Protein AF-M5GBD2-F1 (afdb_monomer_lite)

InterPro domains:
  IPR042448 E3 ubiquitin-protein ligase CCNB1IP1 [PTHR14305] (1-187)

Organism: Dacryopinax primogenitus (strain DJM 731) (NCBI:txid1858805)

Secondary structure (DSSP, 8-state):
-----B-SSTTT-PBPP-STT--EEEETTS-EEEHHHHHHHHHH-SB-TTT--B--PPP--TT--SSS-TTEEEE-SS--THHHHHHHSS-S--HHHHHHHHHHHHHHHHHHHHHHHHHHHHHHHHHHHHHHHHHHHHHHHHHHHHHHHHHHHHHHHHHHHHHHHHHHHHHHHHHHHHHHHHHHHT-

Structure (mmCIF, N/CA/C/O backbone):
data_AF-M5GBD2-F1
#
_entry.id   AF-M5GBD2-F1
#
loop_
_atom_site.group_PDB
_atom_site.id
_atom_site.type_symbol
_atom_site.label_atom_id
_atom_site.label_alt_id
_atom_site.label_comp_id
_atom_site.label_asym_id
_atom_site.label_entity_id
_atom_site.label_seq_id
_atom_site.pdbx_PDB_ins_code
_atom_site.Cartn_x
_atom_site.Cartn_y
_atom_site.Cartn_z
_atom_site.occupancy
_atom_site.B_iso_or_equiv
_atom_site.auth_seq_id
_atom_site.auth_comp_id
_atom_site.auth_asym_id
_atom_site.auth_atom_id
_atom_site.pdbx_PDB_model_num
ATOM 1 N N . MET A 1 1 ? 27.919 -10.530 -8.930 1.00 36.56 1 MET A N 1
ATOM 2 C CA . MET A 1 1 ? 26.733 -9.654 -8.985 1.00 36.56 1 MET A CA 1
ATOM 3 C C . MET A 1 1 ? 25.722 -10.380 -9.846 1.00 36.56 1 MET A C 1
ATOM 5 O O . MET A 1 1 ? 25.787 -10.261 -11.062 1.00 36.56 1 MET A O 1
ATOM 9 N N . ASP A 1 2 ? 24.879 -11.203 -9.228 1.00 42.03 2 ASP A N 1
ATOM 10 C CA . ASP A 1 2 ? 23.792 -11.903 -9.918 1.00 42.03 2 ASP A CA 1
ATOM 11 C C . ASP A 1 2 ? 22.587 -10.969 -9.978 1.00 42.03 2 ASP A C 1
ATOM 13 O O . ASP A 1 2 ? 21.653 -11.057 -9.183 1.00 42.03 2 ASP A O 1
ATOM 17 N N . THR A 1 3 ? 22.667 -9.973 -10.856 1.00 54.19 3 THR A N 1
ATOM 18 C CA . THR A 1 3 ? 21.536 -9.085 -11.114 1.00 54.19 3 THR A CA 1
ATOM 19 C C . THR A 1 3 ? 20.813 -9.615 -12.339 1.00 54.19 3 THR A C 1
ATOM 21 O O . THR A 1 3 ? 21.112 -9.221 -13.465 1.00 54.19 3 THR A O 1
ATOM 24 N N . ASP A 1 4 ? 19.877 -10.535 -12.122 1.00 69.31 4 ASP A N 1
ATOM 25 C CA . ASP A 1 4 ? 18.976 -10.968 -13.184 1.00 69.31 4 ASP A CA 1
ATOM 26 C C . ASP A 1 4 ? 18.120 -9.773 -13.615 1.00 69.31 4 ASP A C 1
ATOM 28 O O . ASP A 1 4 ? 17.393 -9.174 -12.812 1.00 69.31 4 ASP A O 1
ATOM 32 N N . PHE A 1 5 ? 18.220 -9.393 -14.889 1.00 78.19 5 PHE A N 1
ATOM 33 C CA . PHE A 1 5 ? 17.386 -8.333 -15.444 1.00 78.19 5 PHE A CA 1
ATOM 34 C C . PHE A 1 5 ? 15.916 -8.729 -15.336 1.00 78.19 5 PHE A C 1
ATOM 36 O O . PHE A 1 5 ? 15.551 -9.880 -15.556 1.00 78.19 5 PHE A O 1
ATOM 43 N N . LYS A 1 6 ? 15.046 -7.772 -15.022 1.00 86.94 6 LYS A N 1
ATOM 44 C CA . LYS A 1 6 ? 13.601 -7.999 -14.926 1.00 86.94 6 LYS A CA 1
ATOM 45 C C . LYS A 1 6 ? 12.892 -7.330 -16.089 1.00 86.94 6 LYS A C 1
ATOM 47 O O . LYS A 1 6 ? 13.360 -6.334 -16.629 1.00 86.94 6 LYS A O 1
ATOM 52 N N . CYS A 1 7 ? 11.725 -7.849 -16.450 1.00 87.88 7 CYS A N 1
ATOM 53 C CA . CYS A 1 7 ? 10.871 -7.197 -17.435 1.00 87.88 7 CYS A CA 1
ATOM 54 C C . CYS A 1 7 ? 10.493 -5.776 -16.976 1.00 87.88 7 CYS A C 1
ATOM 56 O O . CYS A 1 7 ? 10.068 -5.567 -15.836 1.00 87.88 7 CYS A O 1
ATOM 58 N N . ASN A 1 8 ? 10.597 -4.804 -17.883 1.00 88.56 8 ASN A N 1
ATOM 59 C CA . ASN A 1 8 ? 10.263 -3.400 -17.631 1.00 88.56 8 ASN A CA 1
ATOM 60 C C . ASN A 1 8 ? 8.762 -3.105 -17.705 1.00 88.56 8 ASN A C 1
ATOM 62 O O . ASN A 1 8 ? 8.325 -1.995 -17.389 1.00 88.56 8 ASN A O 1
ATOM 66 N N . SER A 1 9 ? 7.939 -4.079 -18.094 1.00 86.62 9 SER A N 1
ATOM 67 C CA . SER A 1 9 ? 6.501 -4.020 -17.849 1.00 86.62 9 SER A CA 1
ATOM 68 C C . SER A 1 9 ? 6.227 -4.042 -16.344 1.00 86.62 9 SER A C 1
ATOM 70 O O . SER A 1 9 ? 6.542 -5.019 -15.657 1.00 86.62 9 SER A O 1
ATOM 72 N N . PHE A 1 10 ? 5.595 -2.971 -15.852 1.00 84.81 10 PHE A N 1
ATOM 73 C CA . PHE A 1 10 ? 5.266 -2.773 -14.437 1.00 84.81 10 PHE A CA 1
ATOM 74 C C . PHE A 1 10 ? 4.435 -3.925 -13.855 1.00 84.81 10 PHE A C 1
ATOM 76 O O . PHE A 1 10 ? 4.610 -4.286 -12.699 1.00 84.81 10 PHE A O 1
ATOM 83 N N . LYS A 1 11 ? 3.567 -4.538 -14.671 1.00 86.62 11 LYS A N 1
ATOM 84 C CA . LYS A 1 11 ? 2.709 -5.660 -14.261 1.00 86.62 11 LYS A CA 1
ATOM 85 C C . LYS A 1 11 ? 3.417 -7.018 -14.284 1.00 86.62 11 LYS A C 1
ATOM 87 O O . LYS A 1 11 ? 2.957 -7.943 -13.631 1.00 86.62 11 LYS A O 1
ATOM 92 N N . CYS A 1 12 ? 4.485 -7.164 -15.071 1.00 88.25 12 CYS A N 1
ATOM 93 C CA . CYS A 1 12 ? 5.144 -8.454 -15.274 1.00 88.25 12 CYS A CA 1
ATOM 94 C C . CYS A 1 12 ? 6.297 -8.648 -14.293 1.00 88.25 12 CYS A C 1
ATOM 96 O O . CYS A 1 12 ? 6.263 -9.585 -13.503 1.00 88.25 12 CYS A O 1
ATOM 98 N N . ARG A 1 13 ? 7.323 -7.783 -14.366 1.00 88.19 13 ARG A N 1
ATOM 99 C CA . ARG A 1 13 ? 8.529 -7.780 -13.505 1.00 88.19 13 ARG A CA 1
ATOM 100 C C . ARG A 1 13 ? 9.234 -9.135 -13.333 1.00 88.19 13 ARG A C 1
ATOM 102 O O . ARG A 1 13 ? 10.110 -9.259 -12.479 1.00 88.19 13 ARG A O 1
ATOM 109 N N . LYS A 1 14 ? 8.890 -10.136 -14.151 1.00 85.62 14 LYS A N 1
ATOM 110 C CA . LYS A 1 14 ? 9.499 -11.464 -14.124 1.00 85.62 14 LYS A CA 1
ATOM 111 C C . LYS A 1 14 ? 10.991 -11.340 -14.437 1.00 85.62 14 LYS A C 1
ATOM 113 O O . LYS A 1 14 ? 11.337 -10.524 -15.303 1.00 85.62 14 LYS A O 1
ATOM 118 N N . PRO A 1 15 ? 11.849 -12.124 -13.763 1.00 83.19 15 PRO A N 1
ATOM 119 C CA . PRO A 1 15 ? 13.244 -12.232 -14.156 1.00 83.19 15 PRO A CA 1
ATOM 120 C C . PRO A 1 15 ? 13.301 -12.721 -15.603 1.00 83.19 15 PRO A C 1
ATOM 122 O O . PRO A 1 15 ? 12.540 -13.601 -16.014 1.00 83.19 15 PRO A O 1
ATOM 125 N N . LEU A 1 16 ? 14.150 -12.082 -16.391 1.00 76.12 16 LEU A N 1
ATOM 126 C CA . LEU A 1 16 ? 14.372 -12.407 -17.783 1.00 76.12 16 LEU A CA 1
ATOM 127 C C . LEU A 1 16 ? 15.529 -13.402 -17.836 1.00 76.12 16 LEU A C 1
ATOM 129 O O . LEU A 1 16 ? 16.625 -13.064 -17.388 1.00 76.12 16 LEU A O 1
ATOM 133 N N . PRO A 1 17 ? 15.293 -14.625 -18.335 1.00 66.50 17 PRO A N 1
ATOM 134 C CA . PRO A 1 17 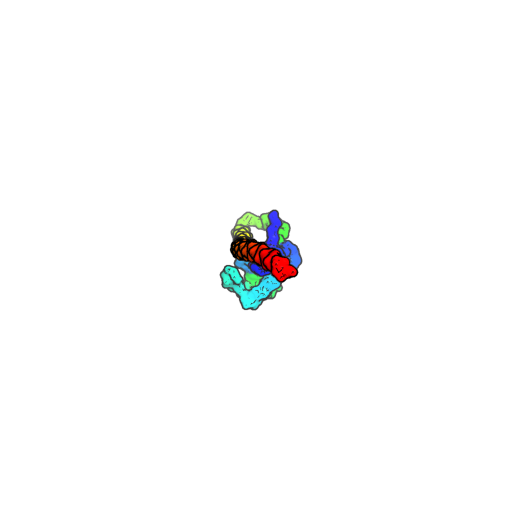? 16.324 -15.643 -18.317 1.00 66.50 17 PRO A CA 1
ATOM 135 C C . PRO A 1 17 ? 17.491 -15.240 -19.228 1.00 66.50 17 PRO A C 1
ATOM 137 O O . PRO A 1 17 ? 17.290 -14.766 -20.347 1.00 66.50 17 PRO A O 1
ATOM 140 N N . CYS A 1 18 ? 18.715 -15.423 -18.728 1.00 56.31 18 CYS A N 1
ATOM 141 C CA . CYS A 1 18 ? 19.963 -15.109 -19.431 1.00 56.31 18 CYS A CA 1
ATOM 142 C C . CYS A 1 18 ? 20.604 -16.358 -20.068 1.00 56.31 18 CYS A C 1
ATOM 144 O O . CYS A 1 18 ? 21.828 -16.433 -20.204 1.00 56.31 18 CYS A O 1
ATOM 146 N N . ASP A 1 19 ? 19.793 -17.358 -20.406 1.00 53.28 19 ASP A N 1
ATOM 147 C CA . ASP A 1 19 ? 20.254 -18.617 -20.990 1.00 53.28 19 ASP A CA 1
ATOM 148 C C . ASP A 1 19 ? 20.257 -18.536 -22.525 1.00 53.28 19 ASP A C 1
ATOM 150 O O . ASP A 1 19 ? 19.590 -17.687 -23.116 1.00 53.28 19 ASP A O 1
ATOM 154 N N . ALA A 1 20 ? 21.029 -19.394 -23.195 1.00 48.09 20 ALA A N 1
ATOM 155 C CA . ALA A 1 20 ? 21.205 -19.345 -24.654 1.00 48.09 20 ALA A CA 1
ATOM 156 C C . ALA A 1 20 ? 19.893 -19.552 -25.445 1.00 48.09 20 ALA A C 1
ATOM 158 O O . ALA A 1 20 ? 19.769 -19.087 -26.576 1.00 48.09 20 ALA A O 1
ATOM 159 N N . GLU A 1 21 ? 18.905 -20.216 -24.841 1.00 52.00 21 GLU A N 1
ATOM 160 C CA . GLU A 1 21 ? 17.588 -20.480 -25.439 1.00 52.00 21 GLU A CA 1
ATOM 161 C C . GLU A 1 21 ? 16.532 -19.430 -25.059 1.00 52.00 21 GLU A C 1
ATOM 163 O O . GLU A 1 21 ? 15.484 -19.312 -25.702 1.00 52.00 21 GLU A O 1
ATOM 168 N N . ALA A 1 22 ? 16.809 -18.642 -24.020 1.00 57.09 22 ALA A N 1
ATOM 169 C CA . ALA A 1 22 ? 15.896 -17.650 -23.495 1.00 57.09 22 ALA A CA 1
ATOM 170 C C . ALA A 1 22 ? 15.948 -16.360 -24.313 1.00 57.09 22 ALA A C 1
ATOM 172 O O . ALA A 1 22 ? 16.983 -15.717 -24.475 1.00 57.09 22 ALA A O 1
ATOM 173 N N . LYS A 1 23 ? 14.783 -15.964 -24.821 1.00 64.56 23 LYS A N 1
ATOM 174 C CA . LYS A 1 23 ? 14.614 -14.779 -25.656 1.00 64.56 23 LYS A CA 1
ATOM 175 C C . LYS A 1 23 ? 14.045 -13.644 -24.808 1.00 64.56 23 LYS A C 1
ATOM 177 O O . LYS A 1 23 ? 12.959 -13.778 -24.245 1.00 64.56 23 LYS A O 1
ATOM 182 N N . ALA A 1 24 ? 14.756 -12.523 -24.745 1.00 71.44 24 ALA A N 1
ATOM 183 C CA . ALA A 1 24 ? 14.262 -11.258 -24.208 1.00 71.44 24 ALA A CA 1
ATOM 184 C C . ALA A 1 24 ? 14.347 -10.177 -25.287 1.00 71.44 24 ALA A C 1
ATOM 186 O O . ALA A 1 24 ? 15.241 -10.203 -26.133 1.00 71.44 24 ALA A O 1
ATOM 187 N N . ILE A 1 25 ? 13.407 -9.236 -25.265 1.00 75.31 25 ILE A N 1
ATOM 188 C CA . ILE A 1 25 ? 13.342 -8.133 -26.220 1.00 75.31 25 ILE A CA 1
ATOM 189 C C . ILE A 1 25 ? 14.006 -6.910 -25.601 1.00 75.31 25 ILE A C 1
ATOM 191 O O . ILE A 1 25 ? 13.521 -6.390 -24.600 1.00 75.31 25 ILE A O 1
ATOM 195 N N . VAL A 1 26 ? 15.098 -6.448 -26.207 1.00 75.88 26 VAL A N 1
ATOM 196 C CA . VAL A 1 26 ? 15.796 -5.213 -25.842 1.00 75.88 26 VAL A CA 1
ATOM 197 C C . VAL A 1 26 ? 15.539 -4.168 -26.919 1.00 75.88 26 VAL A C 1
ATOM 199 O O . VAL A 1 26 ? 15.754 -4.412 -28.103 1.00 75.88 26 VAL A O 1
ATOM 202 N N . THR A 1 27 ? 15.089 -2.989 -26.516 1.00 75.12 27 THR A N 1
ATOM 203 C CA . THR A 1 27 ? 14.870 -1.851 -27.419 1.00 75.12 27 THR A CA 1
ATOM 204 C C . THR A 1 27 ? 16.092 -0.925 -27.471 1.00 75.12 27 THR A C 1
ATOM 206 O O . THR A 1 27 ? 16.919 -0.924 -26.558 1.00 75.12 27 THR A O 1
ATOM 209 N N . THR A 1 28 ? 16.188 -0.055 -28.480 1.00 71.94 28 THR A N 1
ATOM 210 C CA . THR A 1 28 ? 17.256 0.967 -28.569 1.00 71.94 28 THR A CA 1
ATOM 211 C C . THR A 1 28 ? 17.228 2.009 -27.456 1.00 71.94 28 THR A C 1
ATOM 213 O O . THR A 1 28 ? 18.244 2.644 -27.197 1.00 71.94 28 THR A O 1
ATOM 216 N N . CYS A 1 29 ? 16.089 2.195 -26.788 1.00 75.25 29 CYS A N 1
ATOM 217 C CA . CYS A 1 29 ? 15.979 3.026 -25.590 1.00 75.25 29 CYS A CA 1
ATOM 218 C C . CYS A 1 29 ? 16.277 2.233 -24.306 1.00 75.25 29 CYS A C 1
ATOM 220 O O . CYS A 1 29 ? 15.801 2.588 -23.231 1.00 75.25 29 CYS A O 1
ATOM 222 N N . SER A 1 30 ? 17.024 1.132 -24.422 1.00 80.19 30 SER A N 1
ATOM 223 C CA . SER A 1 30 ? 17.468 0.275 -23.321 1.00 80.19 30 SER A CA 1
ATOM 224 C C . SER A 1 30 ? 16.357 -0.446 -22.561 1.00 80.19 30 SER A C 1
ATOM 226 O O . SER A 1 30 ? 16.630 -1.048 -21.528 1.00 80.19 30 SER A O 1
ATOM 228 N N . ARG A 1 31 ? 15.111 -0.438 -23.048 1.00 81.06 31 ARG A N 1
ATOM 229 C CA . ARG A 1 31 ? 14.002 -1.148 -22.399 1.00 81.06 31 ARG A CA 1
ATOM 230 C C . ARG A 1 31 ? 14.091 -2.643 -22.674 1.00 81.06 31 ARG A C 1
ATOM 232 O O . ARG A 1 31 ? 14.202 -3.018 -23.838 1.00 81.06 31 ARG A O 1
ATOM 239 N N . THR A 1 32 ? 13.986 -3.454 -21.622 1.00 82.88 32 THR A N 1
ATOM 240 C CA . THR A 1 32 ? 14.020 -4.915 -21.706 1.00 82.88 32 THR A CA 1
ATOM 241 C C . THR A 1 32 ? 12.671 -5.495 -21.301 1.00 82.88 32 THR A C 1
ATOM 243 O O . THR A 1 32 ? 12.199 -5.269 -20.187 1.00 82.88 32 THR A O 1
ATOM 246 N N . ASP A 1 33 ? 12.040 -6.256 -22.186 1.00 82.06 33 ASP A N 1
ATOM 247 C CA . ASP A 1 33 ? 10.730 -6.855 -21.958 1.00 82.06 33 ASP A CA 1
ATOM 248 C C . ASP A 1 33 ? 10.736 -8.358 -22.265 1.00 82.06 33 ASP A C 1
ATOM 250 O O . ASP A 1 33 ? 11.458 -8.849 -23.137 1.00 82.06 33 ASP A O 1
ATOM 254 N N . ALA A 1 34 ? 9.897 -9.104 -21.543 1.00 83.56 34 ALA A N 1
ATOM 255 C CA . ALA A 1 34 ? 9.603 -10.487 -21.892 1.00 83.56 34 ALA A CA 1
ATOM 256 C C . ALA A 1 34 ? 8.921 -10.528 -23.266 1.00 83.56 34 ALA A C 1
ATOM 258 O O . ALA A 1 34 ? 8.134 -9.639 -23.591 1.00 83.56 34 ALA A O 1
ATOM 259 N N . VAL A 1 35 ? 9.170 -11.577 -24.052 1.00 78.56 35 VAL A N 1
ATOM 260 C CA . VAL A 1 35 ? 8.644 -11.696 -25.426 1.00 78.56 35 VAL A CA 1
ATOM 261 C C . VAL A 1 35 ? 7.122 -11.557 -25.485 1.00 78.56 35 VAL A C 1
ATOM 263 O O . VAL A 1 35 ? 6.606 -10.903 -26.387 1.00 78.56 35 VAL A O 1
ATOM 266 N N . SER A 1 36 ? 6.388 -12.119 -24.522 1.00 81.31 36 SER A N 1
ATOM 267 C CA . SER A 1 36 ? 4.929 -11.968 -24.449 1.00 81.31 36 SER A CA 1
ATOM 268 C C . SER A 1 36 ? 4.512 -10.510 -24.226 1.00 81.31 36 SER A C 1
ATOM 270 O O . SER A 1 36 ? 3.685 -9.989 -24.968 1.00 81.31 36 SER A O 1
ATOM 272 N N . CYS A 1 37 ? 5.144 -9.822 -23.271 1.00 82.25 37 CYS A N 1
ATOM 273 C CA . CYS A 1 37 ? 4.860 -8.418 -22.971 1.00 82.25 37 CYS A CA 1
ATOM 274 C C . CYS A 1 37 ? 5.228 -7.499 -24.138 1.00 82.25 37 CYS A C 1
ATOM 276 O O . CYS A 1 37 ? 4.474 -6.590 -24.464 1.00 82.25 37 CYS A O 1
ATOM 278 N N . ALA A 1 38 ? 6.366 -7.746 -24.783 1.00 77.56 38 ALA A N 1
ATOM 279 C CA . ALA A 1 38 ? 6.791 -7.006 -25.962 1.00 77.56 38 ALA A CA 1
ATOM 280 C C . ALA A 1 38 ? 5.817 -7.206 -27.133 1.00 77.56 38 ALA A C 1
ATOM 282 O O . ALA A 1 38 ? 5.470 -6.244 -27.810 1.00 77.56 38 ALA A O 1
ATOM 283 N N . ASN A 1 39 ? 5.332 -8.433 -27.351 1.00 77.06 39 ASN A N 1
ATOM 284 C CA . ASN A 1 39 ? 4.332 -8.712 -28.380 1.00 77.06 39 ASN A CA 1
ATOM 285 C C . ASN A 1 39 ? 3.022 -7.963 -28.131 1.00 77.06 39 ASN A C 1
ATOM 287 O O . ASN A 1 39 ? 2.457 -7.426 -29.073 1.00 77.06 39 ASN A O 1
ATOM 291 N N . GLU A 1 40 ? 2.537 -7.909 -26.894 1.00 79.88 40 GLU A N 1
ATOM 292 C CA . GLU A 1 40 ? 1.323 -7.154 -26.568 1.00 79.88 40 GLU A CA 1
ATOM 293 C C . GLU A 1 40 ? 1.531 -5.645 -26.743 1.00 79.88 40 GLU A C 1
ATOM 295 O O . GLU A 1 40 ? 0.741 -4.983 -27.414 1.00 79.88 40 GLU A O 1
ATOM 300 N N . LEU A 1 41 ? 2.621 -5.109 -26.187 1.00 73.50 41 LEU A N 1
ATOM 301 C CA . LEU A 1 41 ? 2.908 -3.675 -26.196 1.00 73.50 41 LEU A CA 1
ATOM 302 C C . LEU A 1 41 ? 3.181 -3.158 -27.612 1.00 73.50 41 LEU A C 1
ATOM 304 O O . LEU A 1 41 ? 2.556 -2.194 -28.044 1.00 73.50 41 LEU A O 1
ATOM 308 N N . PHE A 1 42 ? 4.070 -3.822 -28.353 1.00 69.19 42 PHE A N 1
ATOM 309 C CA . PHE A 1 42 ? 4.554 -3.322 -29.640 1.00 69.19 42 PHE A CA 1
ATOM 310 C C . PHE A 1 42 ? 3.678 -3.707 -30.837 1.00 69.19 42 PHE A C 1
ATOM 312 O O . PHE A 1 42 ? 3.829 -3.108 -31.902 1.00 69.19 42 PHE A O 1
ATOM 319 N N . ARG A 1 43 ? 2.744 -4.662 -30.689 1.00 67.12 43 ARG A N 1
ATOM 320 C CA . ARG A 1 43 ? 1.663 -4.857 -31.675 1.00 67.12 43 ARG A CA 1
ATOM 321 C C . ARG A 1 43 ? 0.573 -3.801 -31.539 1.00 67.12 43 ARG A C 1
ATOM 323 O O . ARG A 1 43 ? -0.006 -3.420 -32.549 1.00 67.12 43 ARG A O 1
ATOM 330 N N . ALA A 1 44 ? 0.285 -3.355 -30.315 1.00 65.88 44 ALA A N 1
ATOM 331 C CA . ALA A 1 44 ? -0.734 -2.343 -30.055 1.00 65.88 44 ALA A CA 1
ATOM 332 C C . ALA A 1 44 ? -0.257 -0.938 -30.451 1.00 65.88 44 ALA A C 1
ATOM 334 O O . ALA A 1 44 ? -0.993 -0.191 -31.091 1.00 65.88 44 ALA A O 1
ATOM 335 N N . SER A 1 45 ? 0.983 -0.586 -30.107 1.00 64.19 45 SER A N 1
ATOM 336 C CA . SER A 1 45 ? 1.622 0.645 -30.559 1.00 64.19 45 SER A CA 1
ATOM 337 C C . SER A 1 45 ? 3.115 0.411 -30.760 1.00 64.19 45 SER A C 1
ATOM 339 O O . SER A 1 45 ? 3.827 -0.051 -29.874 1.00 64.19 45 SER A O 1
ATOM 341 N N . GLN A 1 46 ? 3.640 0.755 -31.934 1.00 69.94 46 GLN A N 1
ATOM 342 C CA . GLN A 1 46 ? 5.076 0.656 -32.222 1.00 69.94 46 GLN A CA 1
ATOM 343 C C . GLN A 1 46 ? 5.862 1.808 -31.566 1.00 69.94 46 GLN A C 1
ATOM 345 O O . GLN A 1 46 ? 6.801 2.341 -32.147 1.00 69.94 46 GLN A O 1
ATOM 350 N N . MET A 1 47 ? 5.466 2.213 -30.360 1.00 71.69 47 MET A N 1
ATOM 351 C CA . MET A 1 47 ? 6.081 3.278 -29.577 1.00 71.69 47 MET A CA 1
ATOM 352 C C . MET A 1 47 ? 6.508 2.730 -28.222 1.00 71.69 47 MET A C 1
ATOM 354 O O . MET A 1 47 ? 5.804 1.933 -27.602 1.00 71.69 47 MET A O 1
ATOM 358 N N . CYS A 1 48 ? 7.669 3.163 -27.739 1.00 69.69 48 CYS A N 1
ATOM 359 C CA . CYS A 1 48 ? 8.091 2.812 -26.391 1.00 69.69 48 CYS A CA 1
ATOM 360 C C . CYS A 1 48 ? 7.167 3.484 -25.358 1.00 69.69 48 CYS A C 1
ATOM 362 O O . CYS A 1 48 ? 7.088 4.710 -25.337 1.00 69.69 48 CYS A O 1
ATOM 364 N N . PRO A 1 49 ? 6.543 2.740 -24.428 1.00 70.00 49 PRO A N 1
ATOM 365 C CA . PRO A 1 49 ? 5.627 3.322 -23.444 1.00 70.00 49 PRO A CA 1
ATOM 366 C C . PRO A 1 49 ? 6.320 4.161 -22.355 1.00 70.00 49 PRO A C 1
ATOM 368 O O . PRO A 1 49 ? 5.641 4.716 -21.502 1.00 70.00 49 PRO A O 1
ATOM 371 N N . ALA A 1 50 ? 7.658 4.214 -22.327 1.00 72.06 50 ALA A N 1
ATOM 372 C CA . ALA A 1 50 ? 8.415 4.988 -21.337 1.00 72.06 50 ALA A CA 1
ATOM 373 C C . ALA A 1 50 ? 9.010 6.289 -21.892 1.00 72.06 50 ALA A C 1
ATOM 375 O O . ALA A 1 50 ? 9.169 7.247 -21.146 1.00 72.06 50 ALA A O 1
ATOM 376 N N . CYS A 1 51 ? 9.380 6.315 -23.173 1.00 75.12 51 CYS A N 1
ATOM 377 C CA . CYS A 1 51 ? 10.055 7.462 -23.790 1.00 75.12 51 CYS A CA 1
ATOM 378 C C . CYS A 1 51 ? 9.429 7.883 -25.122 1.00 75.12 51 CYS A C 1
ATOM 380 O O . CYS A 1 51 ? 10.036 8.659 -25.855 1.00 75.12 51 CYS A O 1
ATOM 382 N N . GLU A 1 52 ? 8.277 7.301 -25.471 1.00 73.25 52 GLU A N 1
ATOM 383 C CA . GLU A 1 52 ? 7.461 7.601 -26.660 1.00 73.25 52 GLU A CA 1
ATOM 384 C C . GLU A 1 52 ? 8.210 7.495 -27.995 1.00 73.25 52 GLU A C 1
ATOM 386 O O . GLU A 1 52 ? 7.725 7.880 -29.054 1.00 73.25 52 GLU A O 1
ATOM 391 N N . THR A 1 53 ? 9.409 6.918 -27.969 1.00 71.50 53 THR A N 1
ATOM 392 C CA . THR A 1 53 ? 10.246 6.780 -29.150 1.00 71.50 53 THR A CA 1
ATOM 393 C C . THR A 1 53 ? 9.597 5.798 -30.109 1.00 71.50 53 THR A C 1
ATOM 395 O O . THR A 1 53 ? 9.307 4.658 -29.729 1.00 71.50 53 THR A O 1
ATOM 398 N N . SER A 1 54 ? 9.412 6.228 -31.358 1.00 69.06 54 SER A N 1
ATOM 399 C CA . SER A 1 54 ? 8.920 5.351 -32.412 1.00 69.06 54 SER A CA 1
ATOM 400 C C . SER A 1 54 ? 9.936 4.252 -32.719 1.00 69.06 54 SER A C 1
ATOM 402 O O . SER A 1 54 ? 11.118 4.500 -32.993 1.00 69.06 54 SER A O 1
ATOM 404 N N . LEU A 1 55 ? 9.447 3.020 -32.689 1.00 66.50 5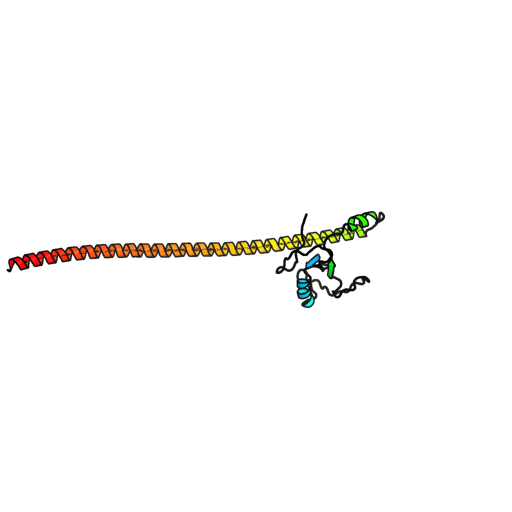5 LEU A N 1
ATOM 405 C CA . LEU A 1 55 ? 10.201 1.802 -32.939 1.00 66.50 55 LEU A CA 1
ATOM 406 C C . LEU A 1 55 ? 10.080 1.339 -34.398 1.00 66.50 55 LEU A C 1
ATOM 408 O O . LEU A 1 55 ? 10.556 0.258 -34.704 1.00 66.50 55 LEU A O 1
ATOM 412 N N . THR A 1 56 ? 9.474 2.133 -35.291 1.00 60.28 56 THR A N 1
ATOM 413 C CA . THR A 1 56 ? 9.119 1.772 -36.681 1.00 60.28 56 THR A CA 1
ATOM 414 C C . THR A 1 56 ? 10.261 1.739 -37.701 1.00 60.28 56 THR A C 1
ATOM 416 O O . THR A 1 56 ? 10.051 1.261 -38.813 1.00 60.28 56 THR A O 1
ATOM 419 N N . GLU A 1 57 ? 11.455 2.244 -37.386 1.00 52.94 57 GLU A N 1
ATOM 420 C CA . GLU A 1 57 ? 12.508 2.397 -38.402 1.00 52.94 57 GLU A CA 1
ATOM 421 C C . GLU A 1 57 ? 13.208 1.073 -38.755 1.00 52.94 57 GLU A C 1
ATOM 423 O O . GLU A 1 57 ? 13.614 0.331 -37.848 1.00 52.94 57 GLU A O 1
ATOM 428 N N . PRO A 1 58 ? 13.410 0.784 -40.057 1.00 45.19 58 PRO A N 1
ATOM 429 C CA . PRO A 1 58 ? 14.164 -0.377 -40.480 1.00 45.19 58 PRO A CA 1
ATOM 430 C C . PRO A 1 58 ? 15.697 -0.199 -40.447 1.00 45.19 58 PRO A C 1
ATOM 432 O O . PRO A 1 58 ? 16.214 0.857 -40.788 1.00 45.19 58 PRO A O 1
ATOM 435 N N . CYS A 1 59 ? 16.449 -1.237 -40.054 1.00 40.94 59 CYS A N 1
ATOM 436 C CA . CYS A 1 59 ? 17.913 -1.296 -40.073 1.00 40.94 59 CYS A CA 1
ATOM 437 C C . CYS A 1 59 ? 18.397 -1.984 -41.350 1.00 40.94 59 CYS A C 1
ATOM 439 O O . CYS A 1 59 ? 17.825 -2.953 -41.844 1.00 40.94 59 CYS A O 1
ATOM 441 N N . ALA A 1 60 ? 19.517 -1.494 -41.854 1.00 38.53 60 ALA A N 1
ATOM 442 C CA . ALA A 1 60 ? 20.254 -2.076 -42.960 1.00 38.53 60 ALA A CA 1
ATOM 443 C C . ALA A 1 60 ? 21.215 -3.190 -42.488 1.00 38.53 60 ALA A C 1
ATOM 445 O O . ALA A 1 60 ? 22.341 -3.268 -42.969 1.00 38.53 60 ALA A O 1
ATOM 446 N N . CYS A 1 61 ? 20.827 -4.017 -41.505 1.00 36.34 61 CYS A N 1
ATOM 447 C CA . CYS A 1 61 ? 21.650 -5.138 -41.039 1.00 36.34 61 CYS A CA 1
ATOM 448 C C . CYS A 1 61 ? 21.297 -6.402 -41.841 1.00 36.34 61 CYS A C 1
ATOM 450 O O . CYS A 1 61 ? 20.203 -6.939 -41.650 1.00 36.34 61 CYS A O 1
ATOM 452 N N . PRO A 1 62 ? 22.210 -6.934 -42.676 1.00 38.75 62 PRO A N 1
ATOM 453 C CA . PRO A 1 62 ? 21.950 -8.115 -43.506 1.00 38.75 62 PRO A CA 1
ATOM 454 C C . PRO A 1 62 ? 21.710 -9.406 -42.706 1.00 38.75 62 PRO A C 1
ATOM 456 O O . PRO A 1 62 ? 21.292 -10.412 -43.268 1.00 38.75 62 PRO A O 1
ATOM 459 N N . GLN A 1 63 ? 21.987 -9.395 -41.397 1.00 38.72 63 GLN A N 1
ATOM 460 C CA . GLN A 1 63 ? 21.968 -10.575 -40.528 1.00 38.72 63 GLN A CA 1
ATOM 461 C C . GLN A 1 63 ? 20.694 -10.684 -39.669 1.00 38.72 63 GLN A C 1
ATOM 463 O O . GLN A 1 63 ? 20.468 -11.698 -39.011 1.00 38.72 63 GLN A O 1
ATOM 468 N N . CYS A 1 64 ? 19.830 -9.662 -39.681 1.00 39.47 64 CYS A N 1
ATOM 469 C CA . CYS A 1 64 ? 18.601 -9.616 -38.887 1.00 39.47 64 CYS A CA 1
ATOM 470 C C . CYS A 1 64 ? 17.397 -10.139 -39.688 1.00 39.47 64 CYS A C 1
ATOM 472 O O . CYS A 1 64 ? 16.513 -9.384 -40.076 1.00 39.47 64 CYS A O 1
ATOM 474 N N . SER A 1 65 ? 17.344 -11.452 -39.919 1.00 39.88 65 SER A N 1
ATOM 475 C CA . SER A 1 65 ? 16.186 -12.131 -40.532 1.00 39.88 65 SER A CA 1
ATOM 476 C C . SER A 1 65 ? 15.080 -12.424 -39.505 1.00 39.88 65 SER A C 1
ATOM 478 O O . SER A 1 65 ? 14.722 -13.581 -39.298 1.00 39.88 65 SER A O 1
ATOM 480 N N . TYR A 1 66 ? 14.564 -11.409 -38.802 1.00 41.78 66 TYR A N 1
ATOM 481 C CA . TYR A 1 66 ? 13.487 -11.604 -37.820 1.00 41.78 66 TYR A CA 1
ATOM 482 C C . TYR A 1 66 ? 12.358 -10.575 -37.930 1.00 41.78 66 TYR A C 1
ATOM 484 O O . TYR A 1 66 ? 12.553 -9.414 -38.266 1.00 41.78 66 TYR A O 1
ATOM 492 N N . GLN A 1 67 ? 11.160 -11.058 -37.599 1.00 44.38 67 GLN A N 1
ATOM 493 C CA . GLN A 1 67 ? 9.832 -10.449 -37.711 1.00 44.38 67 GLN A CA 1
ATOM 494 C C . GLN A 1 67 ? 9.557 -9.327 -36.682 1.00 44.38 67 GLN A C 1
ATOM 4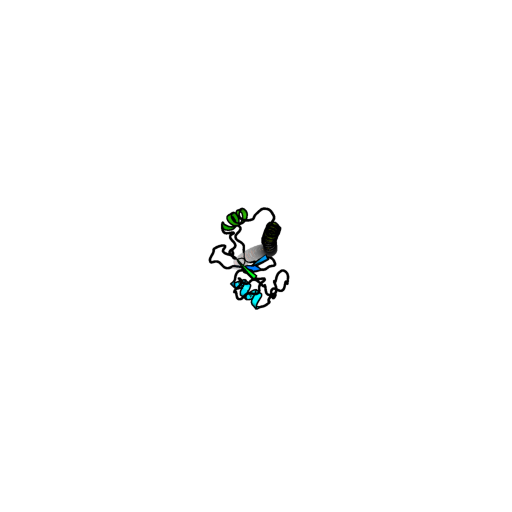96 O O . GLN A 1 67 ? 8.457 -9.229 -36.145 1.00 44.38 67 GLN A O 1
ATOM 501 N N . PHE A 1 68 ? 10.556 -8.499 -36.362 1.00 44.91 68 PHE A N 1
ATOM 502 C CA . PHE A 1 68 ? 10.428 -7.343 -35.466 1.00 44.91 68 PHE A CA 1
ATOM 503 C C . PHE A 1 68 ? 11.128 -6.117 -36.072 1.00 44.91 68 PHE A C 1
ATOM 505 O O . PHE A 1 68 ? 12.124 -6.276 -36.778 1.00 44.91 68 PHE A O 1
ATOM 512 N N . PRO A 1 69 ? 10.626 -4.890 -35.830 1.00 47.28 69 PRO A N 1
ATOM 513 C CA . PRO A 1 69 ? 11.250 -3.688 -36.358 1.00 47.28 69 PRO A CA 1
ATOM 514 C C . PRO A 1 69 ? 12.610 -3.453 -35.697 1.00 47.28 69 PRO A C 1
ATOM 516 O O . PRO A 1 69 ? 12.882 -3.896 -34.582 1.00 47.28 69 PRO A O 1
ATOM 519 N N . LEU A 1 70 ? 13.504 -2.763 -36.391 1.00 48.53 70 LEU A N 1
ATOM 520 C CA . LEU A 1 70 ? 14.934 -2.992 -36.212 1.00 48.53 70 LEU A CA 1
ATOM 521 C C . LEU A 1 70 ? 15.587 -2.296 -35.014 1.00 48.53 70 LEU A C 1
ATOM 523 O O . LEU A 1 70 ? 16.790 -2.420 -34.786 1.00 48.53 70 LEU A O 1
ATOM 527 N N . LYS A 1 71 ? 14.767 -1.635 -34.200 1.00 49.19 71 LYS A N 1
ATOM 528 C CA . LYS A 1 71 ? 15.129 -1.129 -32.876 1.00 49.19 71 LYS A CA 1
ATOM 529 C C . LYS A 1 71 ? 14.897 -2.149 -31.759 1.00 49.19 71 LYS A C 1
ATOM 531 O O . LYS A 1 71 ? 15.089 -1.806 -30.597 1.00 49.19 71 LYS A O 1
ATOM 536 N N . ILE A 1 72 ? 14.466 -3.364 -32.098 1.00 50.38 72 ILE A N 1
ATOM 537 C CA . ILE A 1 72 ? 14.189 -4.466 -31.178 1.00 50.38 72 ILE A CA 1
ATOM 538 C C . ILE A 1 72 ? 15.186 -5.593 -31.453 1.00 50.38 72 ILE A C 1
ATOM 540 O O . ILE A 1 72 ? 15.156 -6.224 -32.507 1.00 50.38 72 ILE A O 1
ATOM 544 N N . ILE A 1 73 ? 16.069 -5.852 -30.491 1.00 57.34 73 ILE A N 1
ATOM 545 C CA . ILE A 1 73 ? 17.052 -6.931 -30.553 1.00 57.34 73 ILE A CA 1
ATOM 546 C C . ILE A 1 73 ? 16.632 -8.022 -29.577 1.00 57.34 73 ILE A C 1
ATOM 548 O O . ILE A 1 73 ? 16.335 -7.766 -28.410 1.00 57.34 73 ILE A O 1
ATOM 552 N N . MET A 1 74 ? 16.620 -9.254 -30.070 1.00 49.69 74 MET A N 1
ATOM 553 C CA . MET A 1 74 ? 16.470 -10.430 -29.233 1.00 49.69 74 MET A CA 1
ATOM 554 C C . MET A 1 74 ? 17.853 -10.839 -28.729 1.00 49.69 74 MET A C 1
ATOM 556 O O . MET A 1 74 ? 18.645 -11.386 -29.493 1.00 49.69 74 MET A O 1
ATOM 560 N N . CYS A 1 75 ? 18.164 -10.522 -27.473 1.00 54.41 75 CYS A N 1
ATOM 561 C CA . CYS A 1 75 ? 19.487 -10.756 -26.892 1.00 54.41 75 CYS A CA 1
ATOM 562 C C . CYS A 1 75 ? 19.443 -11.840 -25.815 1.00 54.41 75 CYS A C 1
ATOM 564 O O . CYS A 1 75 ? 18.543 -11.843 -24.974 1.00 54.41 75 CYS A O 1
ATOM 566 N N . SER A 1 76 ? 20.476 -12.688 -25.791 1.00 48.09 76 SER A N 1
ATOM 567 C CA . SER A 1 76 ? 20.872 -13.403 -24.577 1.00 48.09 76 SER A CA 1
ATOM 568 C C . SER A 1 76 ? 21.634 -12.418 -23.683 1.00 48.09 76 SER A C 1
ATOM 570 O O . SER A 1 76 ? 22.538 -11.721 -24.143 1.00 48.09 76 SER A O 1
ATO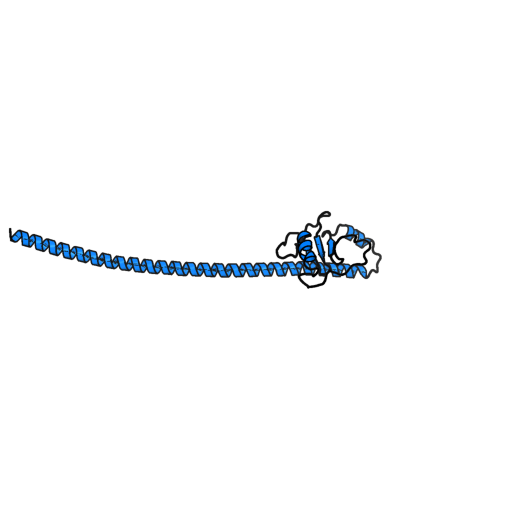M 572 N N . LEU A 1 77 ? 21.213 -12.289 -22.425 1.00 52.19 77 LEU A N 1
ATOM 573 C CA . LEU A 1 77 ? 21.675 -11.247 -21.497 1.00 52.19 77 LEU A CA 1
ATOM 574 C C . LEU A 1 77 ? 22.951 -11.627 -20.725 1.00 52.19 77 LEU A C 1
ATOM 576 O O . LEU A 1 77 ? 23.428 -10.842 -19.905 1.00 52.19 77 LEU A O 1
ATOM 580 N N . ARG A 1 78 ? 23.541 -12.797 -21.006 1.00 45.88 78 ARG A N 1
ATOM 581 C CA . ARG A 1 78 ? 24.901 -13.118 -20.565 1.00 45.88 78 ARG A CA 1
ATOM 582 C C . ARG A 1 78 ? 25.895 -12.684 -21.641 1.00 45.88 78 ARG A C 1
ATOM 584 O O . ARG A 1 78 ? 25.775 -13.143 -22.777 1.00 45.88 78 ARG A O 1
ATOM 591 N N . PRO A 1 79 ? 26.923 -11.883 -21.311 1.00 43.88 79 PRO A N 1
ATOM 592 C CA . PRO A 1 79 ? 28.107 -11.860 -22.149 1.00 43.88 79 PRO A CA 1
ATOM 593 C C . PRO A 1 79 ? 28.668 -13.284 -22.120 1.00 43.88 79 PRO A C 1
ATOM 595 O O . PRO A 1 79 ? 29.184 -13.727 -21.093 1.00 43.88 79 PRO A O 1
ATOM 598 N N . ASN A 1 80 ? 28.512 -14.040 -23.212 1.00 40.03 80 ASN A N 1
ATOM 599 C CA . ASN A 1 80 ? 29.261 -15.280 -23.352 1.00 40.03 80 ASN A CA 1
ATOM 600 C C . ASN A 1 80 ? 30.749 -14.929 -23.199 1.00 40.03 80 ASN A C 1
ATOM 602 O O . ASN A 1 80 ? 31.170 -13.809 -23.514 1.00 40.03 80 ASN A O 1
ATOM 606 N N . ASN A 1 81 ? 31.549 -15.872 -22.708 1.00 37.41 81 ASN A N 1
ATOM 607 C CA . ASN A 1 81 ? 32.984 -15.685 -22.464 1.00 37.41 81 ASN A CA 1
ATOM 608 C C . ASN A 1 81 ? 33.758 -15.158 -23.701 1.00 37.41 81 ASN A C 1
ATOM 610 O O . ASN A 1 81 ? 34.880 -14.678 -23.564 1.00 37.41 81 ASN A O 1
ATOM 614 N N . ASP A 1 82 ? 33.136 -15.160 -24.880 1.00 39.22 82 ASP A N 1
ATOM 615 C CA . ASP A 1 82 ? 33.615 -14.585 -26.137 1.00 39.22 82 ASP A CA 1
ATOM 616 C C . ASP A 1 82 ? 33.864 -13.064 -26.110 1.00 39.22 82 ASP A C 1
ATOM 618 O O . ASP A 1 82 ? 34.631 -12.572 -26.937 1.00 39.22 82 ASP A O 1
ATOM 622 N N . TYR A 1 83 ? 33.318 -12.297 -25.151 1.00 38.97 83 TYR A N 1
ATOM 623 C CA . TYR A 1 83 ? 33.719 -10.885 -24.986 1.00 38.97 83 TYR A CA 1
ATOM 624 C C . TYR A 1 83 ? 35.190 -10.755 -24.553 1.00 38.97 83 TYR A C 1
ATOM 626 O O . TYR A 1 83 ? 35.878 -9.809 -24.943 1.00 38.97 83 TYR A O 1
ATOM 634 N N . LYS A 1 84 ? 35.713 -11.730 -23.792 1.00 34.72 84 LYS A N 1
ATOM 635 C CA . LYS A 1 84 ? 37.133 -11.749 -23.413 1.00 34.72 84 LYS A CA 1
ATOM 636 C C . LYS A 1 84 ? 38.021 -12.047 -24.619 1.00 34.72 84 LYS A C 1
ATOM 638 O O . LYS A 1 84 ? 39.050 -11.395 -24.777 1.00 34.72 84 LYS A O 1
ATOM 643 N N . THR A 1 85 ? 37.592 -12.936 -25.511 1.00 36.62 85 THR A N 1
ATOM 644 C CA . THR A 1 85 ? 38.336 -13.288 -26.729 1.00 36.62 85 THR A CA 1
ATOM 645 C C . THR A 1 85 ? 38.292 -12.169 -27.777 1.00 36.62 85 THR A C 1
ATOM 647 O O . THR A 1 85 ? 39.308 -11.883 -28.402 1.00 36.62 85 THR A O 1
ATOM 650 N N . ALA A 1 86 ? 37.166 -11.456 -27.905 1.00 36.28 86 ALA A N 1
ATOM 651 C CA . ALA A 1 86 ? 37.048 -10.303 -28.802 1.00 36.28 86 ALA A CA 1
ATOM 652 C C . ALA A 1 86 ? 37.910 -9.105 -28.355 1.00 36.28 86 ALA A C 1
ATOM 654 O O . ALA A 1 86 ? 38.404 -8.361 -29.195 1.00 36.28 86 ALA A O 1
ATOM 655 N N . SER A 1 87 ? 38.145 -8.935 -27.047 1.00 39.91 87 SER A N 1
ATOM 656 C CA . SER A 1 87 ? 39.043 -7.891 -26.522 1.00 39.91 87 SER A CA 1
ATOM 657 C C . SER A 1 87 ? 40.531 -8.133 -26.818 1.00 39.91 87 SER A C 1
ATOM 659 O O . SER A 1 87 ? 41.305 -7.181 -26.832 1.00 39.91 87 SER A O 1
ATOM 661 N N . GLN A 1 88 ? 40.934 -9.380 -27.096 1.00 41.81 88 GLN A N 1
ATOM 662 C CA . GLN A 1 88 ? 42.315 -9.731 -27.455 1.00 41.81 88 GLN A CA 1
ATOM 663 C C . GLN A 1 88 ? 42.597 -9.668 -28.963 1.00 41.81 88 GLN A C 1
ATOM 665 O O . GLN A 1 88 ? 43.761 -9.667 -29.356 1.00 41.81 88 GLN A O 1
ATOM 670 N N . SER A 1 89 ? 41.566 -9.595 -29.812 1.00 43.78 89 SER A N 1
ATOM 671 C CA . SER A 1 89 ? 41.715 -9.600 -31.273 1.00 43.78 89 SER A CA 1
ATOM 672 C C . SER A 1 89 ? 41.570 -8.228 -31.937 1.00 43.78 89 SER A C 1
ATOM 674 O O . SER A 1 89 ? 41.633 -8.157 -33.161 1.00 43.78 89 SER A O 1
ATOM 676 N N . VAL A 1 90 ? 41.349 -7.144 -31.183 1.00 45.50 90 VAL A N 1
ATOM 677 C CA . VAL A 1 90 ? 41.239 -5.791 -31.757 1.00 45.50 90 VAL A CA 1
ATOM 678 C C . VAL A 1 90 ? 42.613 -5.114 -31.720 1.00 45.50 90 VAL A C 1
ATOM 680 O O . VAL A 1 90 ? 43.100 -4.799 -30.633 1.00 45.50 90 VAL A O 1
ATOM 683 N N . PRO A 1 91 ? 43.266 -4.875 -32.873 1.00 39.81 91 PRO A N 1
ATOM 684 C CA . PRO A 1 91 ? 44.530 -4.154 -32.918 1.00 39.81 91 PRO A CA 1
ATOM 685 C C . PRO A 1 91 ? 44.336 -2.722 -32.407 1.00 39.81 91 PRO A C 1
ATOM 687 O O . PRO A 1 91 ? 43.345 -2.069 -32.738 1.00 39.81 91 PRO A O 1
ATOM 690 N N . ASN A 1 92 ? 45.294 -2.247 -31.608 1.00 49.47 92 ASN A N 1
ATOM 691 C CA . ASN A 1 92 ? 45.356 -0.897 -31.045 1.00 49.47 92 ASN A CA 1
ATOM 692 C C . ASN A 1 92 ? 44.929 0.180 -32.062 1.00 49.47 92 ASN A C 1
ATOM 694 O O . ASN A 1 92 ? 45.641 0.426 -33.035 1.00 49.47 92 ASN A O 1
ATOM 698 N N . GLY A 1 93 ? 43.787 0.840 -31.815 1.00 52.78 93 GLY A N 1
ATOM 699 C CA . GLY A 1 93 ? 43.351 2.012 -32.592 1.00 52.78 93 GLY A CA 1
ATOM 700 C C . GLY A 1 93 ? 41.848 2.180 -32.864 1.00 52.78 93 GLY A C 1
ATOM 701 O O . GLY A 1 93 ? 41.489 2.938 -33.764 1.00 52.78 93 GLY A O 1
ATOM 702 N N . SER A 1 94 ? 40.939 1.511 -32.149 1.00 45.19 94 SER A N 1
ATOM 703 C CA . SER A 1 94 ? 39.520 1.482 -32.533 1.00 45.19 94 SER A CA 1
ATOM 704 C C . SER A 1 94 ? 38.618 2.424 -31.716 1.00 45.19 94 SER A C 1
ATOM 706 O O . SER A 1 94 ? 38.247 2.111 -30.592 1.00 45.19 94 SER A O 1
ATOM 708 N N . ARG A 1 95 ? 38.123 3.512 -32.322 1.00 48.28 95 ARG A N 1
ATOM 709 C CA . ARG A 1 95 ? 37.022 4.357 -31.788 1.00 48.28 95 ARG A CA 1
ATOM 710 C C . ARG A 1 95 ? 35.708 3.590 -31.491 1.00 48.28 95 ARG A C 1
ATOM 712 O O . ARG A 1 95 ? 34.779 4.150 -30.915 1.00 48.28 95 ARG A O 1
ATOM 719 N N . SER A 1 96 ? 35.593 2.327 -31.909 1.00 48.66 96 SER A N 1
ATOM 720 C CA . SER A 1 96 ? 34.411 1.470 -31.737 1.00 48.66 96 SER A CA 1
ATOM 721 C C . SER A 1 96 ? 34.316 0.778 -30.370 1.00 48.66 96 SER A C 1
ATOM 723 O O . SER A 1 96 ? 33.202 0.455 -29.945 1.00 48.66 96 SER A O 1
ATOM 725 N N . SER A 1 97 ? 35.436 0.559 -29.668 1.00 55.62 97 SER A N 1
ATOM 726 C CA . SER A 1 97 ? 35.433 -0.017 -28.310 1.00 55.62 97 SER A CA 1
ATOM 727 C C . SER A 1 97 ? 34.759 0.925 -27.314 1.00 55.62 97 SER A C 1
ATOM 729 O O . SER A 1 97 ? 33.917 0.500 -26.522 1.00 55.62 97 SER A O 1
ATOM 731 N N . ASP A 1 98 ? 35.044 2.220 -27.432 1.00 59.16 98 ASP A N 1
ATOM 732 C CA . ASP A 1 98 ? 34.564 3.247 -26.504 1.00 59.16 98 ASP A CA 1
ATOM 733 C C . ASP A 1 98 ? 33.054 3.473 -26.645 1.00 59.16 98 ASP A C 1
ATOM 735 O O . ASP A 1 98 ? 32.331 3.577 -25.653 1.00 59.16 98 ASP A O 1
ATOM 739 N N . LEU A 1 99 ? 32.542 3.464 -27.882 1.00 61.91 99 LEU A N 1
ATOM 740 C CA . LEU A 1 99 ? 31.110 3.611 -28.156 1.00 61.91 99 LEU A CA 1
ATOM 741 C C . LEU A 1 99 ? 30.293 2.418 -27.637 1.00 61.91 99 LEU A C 1
ATOM 743 O O . LEU A 1 99 ? 29.169 2.587 -27.160 1.00 61.91 99 LEU A O 1
ATOM 747 N N . THR A 1 100 ? 30.847 1.209 -27.733 1.00 63.19 100 THR A N 1
ATOM 748 C CA . THR A 1 100 ? 30.177 -0.014 -27.270 1.00 63.19 100 THR A CA 1
ATOM 749 C C . THR A 1 100 ? 30.102 -0.046 -25.745 1.00 63.19 100 THR A C 1
ATOM 751 O O . THR A 1 100 ? 29.038 -0.323 -25.190 1.00 63.19 100 THR A O 1
ATOM 754 N N . LEU A 1 101 ? 31.193 0.330 -25.069 1.00 66.00 101 LEU A N 1
ATOM 755 C CA . LEU A 1 101 ? 31.228 0.468 -23.616 1.00 66.00 101 LEU A CA 1
ATOM 756 C C . LEU A 1 101 ? 30.242 1.538 -23.125 1.00 66.00 101 LEU A C 1
ATOM 758 O O . LEU A 1 101 ? 29.478 1.287 -22.195 1.00 66.00 101 LEU A O 1
ATOM 762 N N . LEU A 1 102 ? 30.200 2.702 -23.782 1.00 68.50 102 LEU A N 1
ATOM 763 C CA . LEU A 1 102 ? 29.283 3.781 -23.413 1.00 68.50 102 LEU A CA 1
ATOM 764 C C . LEU A 1 102 ? 27.813 3.345 -23.520 1.00 68.50 102 LEU A C 1
ATOM 766 O O . LEU A 1 102 ? 27.031 3.595 -22.606 1.00 68.50 102 LEU A O 1
ATOM 770 N N . ARG A 1 103 ? 27.441 2.624 -24.587 1.00 69.25 103 ARG A N 1
ATOM 771 C CA . ARG A 1 103 ? 26.086 2.064 -24.747 1.00 69.25 103 ARG A CA 1
ATOM 772 C C . ARG A 1 103 ? 25.749 1.027 -23.678 1.00 69.25 103 ARG A C 1
ATOM 774 O O . ARG A 1 103 ? 24.627 1.032 -23.176 1.00 69.25 103 ARG A O 1
ATOM 781 N N . ALA A 1 104 ? 26.702 0.174 -23.307 1.00 70.12 104 ALA A N 1
ATOM 782 C CA . ALA A 1 104 ? 26.515 -0.801 -22.235 1.00 70.12 104 ALA A CA 1
ATOM 783 C C . ALA A 1 104 ? 26.291 -0.118 -20.873 1.00 70.12 104 ALA A C 1
ATOM 785 O O . ALA A 1 104 ? 25.388 -0.505 -20.132 1.00 70.12 104 ALA A O 1
ATOM 786 N N . ILE A 1 105 ? 27.047 0.944 -20.574 1.00 72.94 105 ILE A N 1
ATOM 787 C CA . ILE A 1 105 ? 26.868 1.754 -19.359 1.00 72.94 105 ILE A CA 1
ATOM 788 C C . ILE A 1 105 ? 25.501 2.448 -19.369 1.00 72.94 105 ILE A C 1
ATOM 790 O O . ILE A 1 105 ? 24.779 2.390 -18.376 1.00 72.94 105 ILE A O 1
ATOM 794 N N . SER A 1 106 ? 25.105 3.071 -20.483 1.00 76.50 106 SER A N 1
ATOM 795 C CA . SER A 1 106 ? 23.784 3.700 -20.609 1.00 76.50 106 SER A CA 1
ATOM 796 C C . SER A 1 106 ? 22.645 2.695 -20.431 1.00 76.50 106 SER A C 1
ATOM 798 O O . SER A 1 106 ? 21.655 3.006 -19.771 1.00 76.50 106 SER A O 1
ATOM 800 N N . PHE A 1 107 ? 22.787 1.483 -20.975 1.00 80.31 107 PHE A N 1
ATOM 801 C CA . PHE A 1 107 ? 21.838 0.395 -20.757 1.00 80.31 107 PHE A CA 1
ATOM 802 C C . PHE A 1 107 ? 21.747 0.020 -19.277 1.00 80.31 107 PHE A C 1
ATOM 804 O O . PHE A 1 107 ? 20.653 0.010 -18.718 1.00 80.31 107 PHE A O 1
ATOM 811 N N . TRP A 1 108 ? 22.884 -0.221 -18.624 1.00 80.31 108 TRP A N 1
ATOM 812 C CA . TRP A 1 108 ? 22.921 -0.570 -17.206 1.00 80.31 108 TRP A CA 1
ATOM 813 C C . TRP A 1 108 ? 22.294 0.516 -16.324 1.00 80.31 108 TRP A C 1
ATOM 815 O O . TRP A 1 108 ? 21.428 0.222 -15.502 1.00 80.31 108 TRP A O 1
ATOM 825 N N . ASN A 1 109 ? 22.663 1.780 -16.543 1.00 82.00 109 ASN A N 1
ATOM 826 C CA . ASN A 1 109 ? 22.105 2.916 -15.809 1.00 82.00 109 ASN A CA 1
ATOM 827 C C . ASN A 1 109 ? 20.589 3.011 -15.976 1.00 82.00 109 ASN A C 1
ATOM 829 O O . ASN A 1 109 ? 19.880 3.283 -15.007 1.00 82.00 109 ASN A O 1
ATOM 833 N N . TYR A 1 110 ? 20.080 2.746 -17.181 1.00 86.19 110 TYR A N 1
ATOM 834 C CA . TYR A 1 110 ? 18.645 2.690 -17.414 1.00 86.19 110 TYR A CA 1
ATOM 835 C C . TYR A 1 110 ? 17.986 1.561 -16.610 1.00 86.19 110 TYR A C 1
ATOM 837 O O . TYR A 1 110 ? 17.002 1.813 -15.919 1.00 86.19 110 TYR A O 1
ATOM 845 N N . GLN A 1 111 ? 18.539 0.344 -16.627 1.00 84.94 111 GLN A N 1
ATOM 846 C CA . GLN A 1 111 ? 17.994 -0.785 -15.858 1.00 84.94 111 GLN A CA 1
ATOM 847 C C . GLN A 1 111 ? 17.964 -0.491 -14.352 1.00 84.94 111 GLN A C 1
ATOM 849 O O . GLN A 1 111 ? 16.948 -0.718 -13.695 1.00 84.94 111 GLN A O 1
ATOM 854 N N . VAL A 1 112 ? 19.041 0.088 -13.815 1.00 85.75 112 VAL A N 1
ATOM 855 C CA . VAL A 1 112 ? 19.122 0.497 -12.404 1.00 85.75 112 VAL A CA 1
ATOM 856 C C . VAL A 1 112 ? 18.104 1.593 -12.083 1.00 85.75 112 VAL A C 1
ATOM 858 O O . VAL A 1 112 ? 17.387 1.493 -11.089 1.00 85.75 112 VAL A O 1
ATOM 861 N N . SER A 1 113 ? 17.993 2.622 -12.926 1.00 88.69 113 SER A N 1
ATOM 862 C CA . SER A 1 113 ? 17.014 3.697 -12.736 1.00 88.69 113 SER A CA 1
ATOM 863 C C . SER A 1 113 ? 15.579 3.169 -12.763 1.00 88.69 113 SER A C 1
ATOM 865 O O . SER A 1 113 ? 14.774 3.550 -11.918 1.00 88.69 113 SER A O 1
ATOM 867 N N . GLN A 1 114 ? 15.260 2.262 -13.690 1.00 88.00 114 GLN A N 1
ATOM 868 C CA . GLN A 1 114 ? 13.942 1.633 -13.777 1.00 88.00 114 GLN A CA 1
ATOM 869 C C . GLN A 1 114 ? 13.617 0.795 -12.536 1.00 88.00 114 GLN A C 1
ATOM 871 O O . GLN A 1 114 ? 12.490 0.860 -12.041 1.00 88.00 114 GLN A O 1
ATOM 876 N N . GLU A 1 115 ? 14.580 0.029 -12.013 1.00 88.19 115 GLU A N 1
ATOM 877 C CA . GLU A 1 115 ? 14.400 -0.708 -10.759 1.00 88.19 115 GLU A CA 1
ATOM 878 C C . GLU A 1 115 ? 14.151 0.252 -9.594 1.00 88.19 115 GLU A C 1
ATOM 880 O O . GLU A 1 115 ? 13.186 0.068 -8.857 1.00 88.19 115 GLU A O 1
ATOM 885 N N . ASN A 1 116 ? 14.948 1.315 -9.466 1.00 89.44 116 ASN A N 1
ATOM 886 C CA . ASN A 1 116 ? 14.787 2.305 -8.402 1.00 89.44 116 ASN A CA 1
ATOM 887 C C . ASN A 1 116 ? 13.410 2.978 -8.445 1.00 89.44 116 ASN A C 1
ATOM 889 O O . ASN A 1 116 ? 12.735 3.053 -7.419 1.00 89.44 116 ASN A O 1
ATOM 893 N N . SER A 1 117 ? 12.956 3.418 -9.622 1.00 90.44 117 SER A N 1
ATOM 894 C CA . SER A 1 117 ? 11.625 4.014 -9.782 1.00 90.44 117 SER A CA 1
ATOM 895 C C . SER A 1 117 ? 10.506 3.030 -9.429 1.00 90.44 117 SER A C 1
ATOM 897 O O . SER A 1 117 ? 9.534 3.413 -8.777 1.00 90.44 117 SER A O 1
ATOM 899 N N . TYR A 1 118 ? 10.644 1.754 -9.805 1.00 91.12 118 TYR A N 1
ATOM 900 C CA . TYR A 1 118 ? 9.690 0.715 -9.419 1.00 91.12 118 TYR A CA 1
ATOM 901 C C . TYR A 1 118 ? 9.648 0.522 -7.899 1.00 91.12 118 TYR A C 1
ATOM 903 O O . TYR A 1 118 ? 8.570 0.549 -7.307 1.00 91.12 118 TYR A O 1
ATOM 911 N N . GLN A 1 119 ? 10.808 0.371 -7.255 1.00 91.88 119 GLN A N 1
ATOM 912 C CA . GLN A 1 119 ? 10.896 0.181 -5.805 1.00 91.88 119 GLN A CA 1
ATOM 913 C C . GLN A 1 119 ? 10.326 1.383 -5.039 1.00 91.88 119 GLN A C 1
ATOM 915 O O . GLN A 1 119 ? 9.583 1.200 -4.077 1.00 91.88 119 GLN A O 1
ATOM 920 N N . GLN A 1 120 ? 10.584 2.610 -5.502 1.00 94.31 120 GLN A N 1
ATOM 921 C CA . GLN A 1 120 ? 9.991 3.823 -4.929 1.00 94.31 120 GLN A CA 1
ATOM 922 C C . GLN A 1 120 ? 8.461 3.831 -5.038 1.00 94.31 120 GLN A C 1
ATOM 924 O O . GLN A 1 120 ? 7.780 4.154 -4.064 1.00 94.31 120 GLN A O 1
ATOM 929 N N . ALA A 1 121 ? 7.906 3.452 -6.193 1.00 92.81 121 ALA A N 1
ATOM 930 C CA . ALA A 1 121 ? 6.459 3.369 -6.379 1.00 92.81 121 ALA A CA 1
ATOM 931 C C . ALA A 1 121 ? 5.823 2.312 -5.459 1.00 92.81 121 ALA A C 1
ATOM 933 O O . ALA A 1 121 ? 4.795 2.576 -4.832 1.00 92.81 121 ALA A O 1
ATOM 934 N N . MET A 1 122 ? 6.457 1.143 -5.329 1.00 94.12 122 MET A N 1
ATOM 935 C CA . MET A 1 122 ? 6.001 0.081 -4.426 1.00 94.12 122 MET A CA 1
ATOM 936 C C . MET A 1 122 ? 6.056 0.516 -2.961 1.00 94.12 122 MET A C 1
ATOM 938 O O . MET A 1 122 ? 5.095 0.302 -2.226 1.00 94.12 122 MET A O 1
ATOM 942 N N . PHE A 1 123 ? 7.139 1.176 -2.549 1.00 95.94 123 PHE A N 1
ATOM 943 C CA . PHE A 1 123 ? 7.285 1.713 -1.198 1.00 95.94 123 PHE A CA 1
ATOM 944 C C . PHE A 1 123 ? 6.220 2.768 -0.882 1.00 95.94 123 PHE A C 1
ATOM 946 O O . PHE A 1 123 ? 5.611 2.740 0.186 1.00 95.94 123 PHE A O 1
ATOM 953 N N . LYS A 1 124 ? 5.948 3.676 -1.826 1.00 96.38 124 LYS A N 1
ATOM 954 C CA . LYS A 1 124 ? 4.895 4.684 -1.679 1.00 96.38 124 LYS A CA 1
ATOM 955 C C . LYS A 1 124 ? 3.521 4.035 -1.489 1.00 96.38 124 LYS A C 1
ATOM 957 O O . LYS A 1 124 ? 2.830 4.377 -0.537 1.00 96.38 124 LYS A O 1
ATOM 962 N N . ASN A 1 125 ? 3.166 3.070 -2.337 1.00 95.75 125 ASN A N 1
ATOM 963 C CA . ASN A 1 125 ? 1.897 2.345 -2.235 1.00 95.75 125 ASN A CA 1
ATOM 964 C C . ASN A 1 125 ? 1.782 1.593 -0.894 1.00 95.75 125 ASN A C 1
ATOM 966 O O . ASN A 1 125 ? 0.777 1.702 -0.195 1.00 95.75 125 ASN A O 1
ATOM 970 N N . ALA A 1 126 ? 2.849 0.905 -0.475 1.00 96.50 126 ALA A N 1
ATOM 971 C CA . ALA A 1 126 ? 2.880 0.220 0.815 1.00 96.50 126 ALA A CA 1
ATOM 972 C C . ALA A 1 126 ? 2.655 1.186 1.994 1.00 96.50 126 ALA A C 1
ATOM 974 O O . ALA A 1 126 ? 1.856 0.889 2.881 1.00 96.50 126 ALA A O 1
ATOM 975 N N . ASN A 1 127 ? 3.291 2.362 1.984 1.00 97.56 127 ASN A N 1
ATOM 976 C CA . ASN A 1 127 ? 3.086 3.383 3.015 1.00 97.56 127 ASN A CA 1
ATOM 977 C C . ASN A 1 127 ? 1.672 3.970 3.003 1.00 97.56 127 ASN A C 1
ATOM 979 O O . ASN A 1 127 ? 1.098 4.198 4.066 1.00 97.56 127 ASN A O 1
ATOM 983 N N . GLU A 1 128 ? 1.094 4.207 1.825 1.00 97.56 128 GLU A N 1
ATOM 984 C CA . GLU A 1 128 ? -0.293 4.666 1.700 1.00 97.56 128 GLU A CA 1
ATOM 985 C C . GLU A 1 128 ? -1.266 3.635 2.285 1.00 97.56 128 GLU A C 1
ATOM 987 O O . GLU A 1 128 ? -2.135 3.993 3.083 1.00 97.56 128 GLU A O 1
ATOM 992 N N . SER A 1 129 ? -1.079 2.351 1.964 1.00 97.56 129 SER A N 1
ATOM 993 C CA . SER A 1 129 ? -1.874 1.260 2.532 1.00 97.56 129 SER A CA 1
ATOM 994 C C . SER A 1 129 ? -1.700 1.155 4.049 1.00 97.56 129 SER A C 1
ATOM 996 O O . SER A 1 129 ? -2.681 0.949 4.762 1.00 97.56 129 SER A O 1
ATOM 998 N N . LEU A 1 130 ? -0.478 1.316 4.564 1.00 97.81 130 LEU A N 1
ATOM 999 C CA . LEU A 1 130 ? -0.206 1.301 6.002 1.00 97.81 130 LEU A CA 1
ATOM 1000 C C . LEU A 1 130 ? -0.918 2.457 6.713 1.00 97.81 130 LEU A C 1
ATOM 1002 O O . LEU A 1 130 ? -1.593 2.239 7.717 1.00 97.81 130 LEU A O 1
ATOM 1006 N N . ALA A 1 131 ? -0.848 3.669 6.158 1.00 97.81 131 ALA A N 1
ATOM 1007 C CA . ALA A 1 131 ? -1.527 4.837 6.710 1.00 97.81 131 ALA A CA 1
ATOM 1008 C C . ALA A 1 131 ? -3.058 4.681 6.708 1.00 97.81 131 ALA A C 1
ATOM 1010 O O . ALA A 1 131 ? -3.730 5.119 7.643 1.00 97.81 131 ALA A O 1
ATOM 1011 N N . GLN A 1 132 ? -3.628 4.049 5.677 1.00 97.81 132 GLN A N 1
ATOM 1012 C CA . GLN A 1 132 ? -5.059 3.735 5.629 1.00 97.81 132 GLN A CA 1
ATOM 1013 C C . GLN A 1 132 ? -5.457 2.723 6.708 1.00 97.81 132 GLN A C 1
ATOM 1015 O O . GLN A 1 132 ? -6.438 2.943 7.418 1.00 97.81 132 GLN A O 1
ATOM 1020 N N . MET A 1 133 ? -4.680 1.649 6.869 1.00 97.25 133 MET A N 1
ATOM 1021 C CA . MET A 1 133 ? -4.943 0.626 7.885 1.00 97.25 133 MET A CA 1
ATOM 1022 C C . MET A 1 133 ? -4.816 1.183 9.301 1.00 97.25 133 MET A C 1
ATOM 1024 O O . MET A 1 133 ? -5.659 0.896 10.147 1.00 97.25 133 MET A O 1
ATOM 1028 N N . GLN A 1 134 ? -3.828 2.042 9.548 1.00 97.81 134 GLN A N 1
ATOM 1029 C CA . GLN A 1 134 ? -3.667 2.706 10.838 1.00 97.81 134 GLN A CA 1
ATOM 1030 C C . GLN A 1 134 ? -4.875 3.593 11.171 1.00 97.81 134 GLN A C 1
ATOM 1032 O O . GLN A 1 134 ? -5.440 3.478 12.254 1.00 97.81 134 GLN A O 1
ATOM 1037 N N . LYS A 1 135 ? -5.363 4.389 10.208 1.00 98.00 135 LYS A N 1
ATOM 1038 C CA . LYS A 1 135 ? -6.602 5.170 10.380 1.00 98.00 135 LYS A CA 1
ATOM 1039 C C . LYS A 1 135 ? -7.818 4.289 10.657 1.00 98.00 135 LYS A C 1
ATOM 1041 O O . LYS A 1 135 ? -8.684 4.667 11.444 1.00 98.00 135 LYS A O 1
ATOM 1046 N N . HIS A 1 136 ? -7.923 3.144 9.983 1.00 98.00 136 HIS A N 1
ATOM 1047 C CA . HIS A 1 136 ? -9.017 2.208 10.221 1.00 98.00 136 HIS A CA 1
ATOM 1048 C C . HIS A 1 136 ? -8.963 1.645 11.646 1.00 98.00 136 HIS A C 1
ATOM 1050 O O . HIS A 1 136 ? -9.980 1.653 12.335 1.00 98.00 136 HIS A O 1
ATOM 1056 N N . LEU A 1 137 ? -7.776 1.253 12.114 1.00 98.00 137 LEU A N 1
ATOM 1057 C CA . LEU A 1 137 ? -7.569 0.776 13.477 1.00 98.00 137 LEU A CA 1
ATOM 1058 C C . LEU A 1 137 ? -7.941 1.840 14.520 1.00 98.00 137 LEU A C 1
ATOM 1060 O O . LEU A 1 137 ? -8.697 1.542 15.441 1.00 98.00 137 LEU A O 1
ATOM 1064 N N . ASP A 1 138 ? -7.489 3.084 14.344 1.00 98.12 138 ASP A N 1
ATOM 1065 C CA . ASP A 1 138 ? -7.826 4.191 15.250 1.00 98.12 138 ASP A CA 1
ATOM 1066 C C . ASP A 1 138 ? -9.341 4.439 15.316 1.00 98.12 138 ASP A C 1
ATOM 1068 O O . ASP A 1 138 ? -9.901 4.687 16.388 1.00 98.12 138 ASP A O 1
ATOM 1072 N N . ASN A 1 139 ? -10.033 4.332 14.177 1.00 98.06 139 ASN A N 1
ATOM 1073 C CA . ASN A 1 139 ? -11.489 4.447 14.127 1.00 98.06 139 ASN A CA 1
ATOM 1074 C C . ASN A 1 139 ? -12.180 3.310 14.891 1.00 98.06 139 ASN A C 1
ATOM 1076 O O . ASN A 1 139 ? -13.090 3.590 15.670 1.00 98.06 139 ASN A O 1
ATOM 1080 N N . VAL A 1 140 ? -11.733 2.062 14.711 1.00 98.12 140 VAL A N 1
ATOM 1081 C CA . VAL A 1 140 ? -12.275 0.896 15.430 1.00 98.12 140 VAL A CA 1
ATOM 1082 C C . VAL A 1 140 ? -12.046 1.029 16.935 1.00 98.12 140 VAL A C 1
ATOM 1084 O O . VAL A 1 140 ? -12.967 0.795 17.713 1.00 98.12 140 VAL A O 1
ATOM 1087 N N . ILE A 1 141 ? -10.857 1.465 17.362 1.00 98.06 141 ILE A N 1
ATOM 1088 C CA . ILE A 1 141 ? -10.554 1.712 18.779 1.00 98.06 141 ILE A CA 1
ATOM 1089 C C . ILE A 1 141 ? -11.487 2.784 19.348 1.00 98.06 141 ILE A C 1
ATOM 1091 O O . ILE A 1 141 ? -12.059 2.600 20.423 1.00 98.06 141 ILE A O 1
ATOM 1095 N N . ARG A 1 142 ? -11.672 3.901 18.633 1.00 97.94 142 ARG A N 1
ATOM 1096 C CA . ARG A 1 142 ? -12.575 4.974 19.069 1.00 97.94 142 ARG A CA 1
ATOM 1097 C C . ARG A 1 142 ? -14.014 4.480 19.198 1.00 97.94 142 ARG A C 1
ATOM 1099 O O . ARG A 1 142 ? -14.676 4.807 20.178 1.00 97.94 142 ARG A O 1
ATOM 1106 N N . GLU A 1 143 ? -14.492 3.709 18.229 1.00 97.94 143 GLU A N 1
ATOM 1107 C CA . GLU A 1 143 ? -15.843 3.155 18.246 1.00 97.94 143 GLU A CA 1
ATOM 1108 C C . GLU A 1 143 ? -16.034 2.162 19.397 1.00 97.94 143 GLU A C 1
ATOM 1110 O O . GLU A 1 143 ? -16.996 2.287 20.153 1.00 97.94 143 GLU A O 1
ATOM 1115 N N . ALA A 1 144 ? -15.090 1.237 19.591 1.00 97.56 144 ALA A N 1
ATOM 1116 C CA . ALA A 1 144 ? -15.120 0.277 20.689 1.00 97.56 144 ALA A CA 1
ATOM 1117 C C . ALA A 1 144 ? -15.125 0.980 22.054 1.00 97.56 144 ALA A C 1
ATOM 1119 O O . ALA A 1 144 ? -15.951 0.660 22.906 1.00 97.56 144 ALA A O 1
ATOM 1120 N N . ASN A 1 145 ? -14.271 1.990 22.247 1.00 98.00 145 ASN A N 1
ATOM 1121 C CA . ASN A 1 145 ? -14.268 2.801 23.466 1.00 98.00 145 ASN A CA 1
ATOM 1122 C C . ASN A 1 145 ? -15.593 3.555 23.662 1.00 98.00 145 ASN A C 1
ATOM 1124 O O . ASN A 1 145 ? -16.085 3.643 24.786 1.00 98.00 145 ASN A O 1
ATOM 1128 N N . GLY A 1 146 ? -16.202 4.049 22.581 1.00 97.94 146 GLY A N 1
ATOM 1129 C CA . GLY A 1 146 ? -17.536 4.648 22.620 1.00 97.94 146 GLY A CA 1
ATOM 1130 C C . GLY A 1 146 ? -18.608 3.657 23.081 1.00 97.94 146 GLY A C 1
ATOM 1131 O O . GLY A 1 146 ? -19.395 3.972 23.971 1.00 97.94 146 GLY A O 1
ATOM 1132 N N . GLN A 1 147 ? -18.609 2.437 22.539 1.00 97.56 147 GLN A N 1
ATOM 1133 C CA . GLN A 1 147 ? -19.537 1.381 22.957 1.00 97.56 147 GLN A CA 1
ATOM 1134 C C . GLN A 1 147 ? -19.313 0.958 24.413 1.00 97.56 147 GLN A C 1
ATOM 1136 O O . GLN A 1 147 ? -20.284 0.769 25.144 1.00 97.56 147 GLN A O 1
ATOM 1141 N N . ILE A 1 148 ? -18.056 0.854 24.857 1.00 98.00 148 ILE A N 1
ATOM 1142 C CA . ILE A 1 148 ? -17.721 0.579 26.260 1.00 98.00 148 ILE A CA 1
ATOM 1143 C C . ILE A 1 148 ? -18.318 1.659 27.165 1.00 98.00 148 ILE A C 1
ATOM 1145 O O . ILE A 1 148 ? -18.980 1.310 28.141 1.00 98.00 148 ILE A O 1
ATOM 1149 N N . GLY A 1 149 ? -18.153 2.941 26.823 1.00 97.81 149 GLY A N 1
ATOM 1150 C CA . GLY A 1 149 ? -18.742 4.049 27.580 1.00 97.81 149 GLY A CA 1
ATOM 1151 C C . GLY A 1 149 ? -20.267 3.951 27.674 1.00 97.81 149 GLY A C 1
ATOM 1152 O O . GLY A 1 149 ? -20.822 3.968 28.769 1.00 97.81 149 GLY A O 1
ATOM 1153 N N . LEU A 1 150 ? -20.948 3.721 26.546 1.00 97.88 150 LEU A N 1
ATOM 1154 C CA . LEU A 1 150 ? -22.407 3.546 26.522 1.00 97.88 150 LEU A CA 1
ATOM 1155 C C . LEU A 1 150 ? -22.874 2.363 27.384 1.00 97.88 150 LEU A C 1
ATOM 1157 O O . LEU A 1 150 ? -23.894 2.442 28.070 1.00 97.88 150 LEU A O 1
ATOM 1161 N N . MET A 1 151 ? -22.137 1.252 27.355 1.00 97.31 151 MET A N 1
ATOM 1162 C CA . MET A 1 151 ? -22.454 0.073 28.159 1.00 97.31 151 MET A CA 1
ATOM 1163 C C . MET A 1 151 ? -22.210 0.327 29.650 1.00 97.31 151 MET A C 1
ATOM 1165 O O . MET A 1 151 ? -23.026 -0.093 30.468 1.00 97.31 151 MET A O 1
ATOM 1169 N N . GLN A 1 152 ? -21.145 1.045 30.013 1.00 97.88 152 GLN A N 1
ATOM 1170 C CA . GLN A 1 152 ? -20.879 1.465 31.393 1.00 97.88 152 GLN A CA 1
ATOM 1171 C C . GLN A 1 152 ? -21.992 2.372 31.928 1.00 97.88 152 GLN A C 1
ATOM 1173 O O . GLN A 1 152 ? -22.501 2.130 33.026 1.00 97.88 152 GLN A O 1
ATOM 1178 N N . ASP A 1 153 ? -22.433 3.350 31.135 1.00 97.94 153 ASP A N 1
ATOM 1179 C CA . ASP A 1 153 ? -23.545 4.235 31.488 1.00 97.94 153 ASP A CA 1
ATOM 1180 C C . ASP A 1 153 ? -24.842 3.449 31.693 1.00 97.94 153 ASP A C 1
ATOM 1182 O O . ASP A 1 153 ? -25.561 3.664 32.674 1.00 97.94 153 ASP A O 1
ATOM 1186 N N . LYS A 1 154 ? -25.120 2.480 30.814 1.00 97.88 154 LYS A N 1
ATOM 1187 C CA . LYS A 1 154 ? -26.292 1.607 30.928 1.00 97.88 154 LYS A CA 1
ATOM 1188 C C . LYS A 1 154 ? -26.241 0.731 32.180 1.00 97.88 154 LYS A C 1
ATOM 1190 O O . LYS A 1 154 ? -27.247 0.620 32.876 1.00 97.88 154 LYS A O 1
ATOM 1195 N N . VAL A 1 155 ? -25.088 0.136 32.491 1.00 97.94 155 VAL A N 1
ATOM 1196 C CA . VAL A 1 155 ? -24.893 -0.665 33.713 1.00 97.94 155 VAL A CA 1
ATOM 1197 C C . VAL A 1 155 ? -25.091 0.197 34.961 1.00 97.94 155 VAL A C 1
ATOM 1199 O O . VAL A 1 155 ? -25.791 -0.215 35.882 1.00 97.94 155 VAL A O 1
ATOM 1202 N N . SER A 1 156 ? -24.544 1.413 34.976 1.00 97.56 156 SER A N 1
ATOM 1203 C CA . SER A 1 156 ? -24.725 2.370 36.075 1.00 97.56 156 SER A CA 1
ATOM 1204 C C . SER A 1 156 ? -26.186 2.817 36.232 1.00 97.56 156 SER A C 1
ATOM 1206 O O . SER A 1 156 ? -26.707 2.901 37.346 1.00 97.56 156 SER A O 1
ATOM 1208 N N . GLY A 1 157 ? -26.884 3.071 35.120 1.00 97.69 157 GLY A N 1
ATOM 1209 C CA . GLY A 1 157 ? -28.317 3.370 35.104 1.00 97.69 157 GLY A CA 1
ATOM 1210 C C . GLY A 1 157 ? -29.154 2.241 35.704 1.00 97.69 157 GLY A C 1
ATOM 1211 O O . GLY A 1 157 ? -29.883 2.467 36.667 1.00 97.69 157 GLY A O 1
ATOM 1212 N N . LEU A 1 158 ? -28.969 1.016 35.207 1.00 97.31 158 LEU A N 1
ATOM 1213 C CA . LEU A 1 158 ? -29.665 -0.172 35.710 1.00 97.31 158 LEU A CA 1
ATOM 1214 C C . LEU A 1 158 ? -29.342 -0.462 37.182 1.00 97.31 158 LEU A C 1
ATOM 1216 O O . LEU A 1 158 ? -30.223 -0.883 37.926 1.00 97.31 158 LEU A O 1
ATOM 1220 N N . GLY A 1 159 ? -28.107 -0.208 37.628 1.00 97.44 159 GLY A N 1
ATOM 1221 C CA . GLY A 1 159 ? -27.730 -0.323 39.039 1.00 97.44 159 GLY A CA 1
ATOM 1222 C C . GLY A 1 159 ? -28.545 0.613 39.936 1.00 97.44 159 GLY A C 1
ATOM 1223 O O . GLY A 1 159 ? -29.091 0.181 40.949 1.00 97.44 159 GLY A O 1
ATOM 1224 N N . ARG A 1 160 ? -28.711 1.876 39.522 1.00 97.19 160 ARG A N 1
ATOM 1225 C CA . ARG A 1 160 ? -29.552 2.846 40.243 1.00 97.19 160 ARG A CA 1
ATOM 1226 C C . ARG A 1 160 ? -31.026 2.448 40.242 1.00 97.19 160 ARG A C 1
ATOM 1228 O O . ARG A 1 160 ? -31.686 2.572 41.270 1.00 97.19 160 ARG A O 1
ATOM 1235 N N . GLU A 1 161 ? -31.545 1.973 39.112 1.00 97.44 161 GLU A N 1
ATOM 1236 C CA . GLU A 1 161 ? -32.924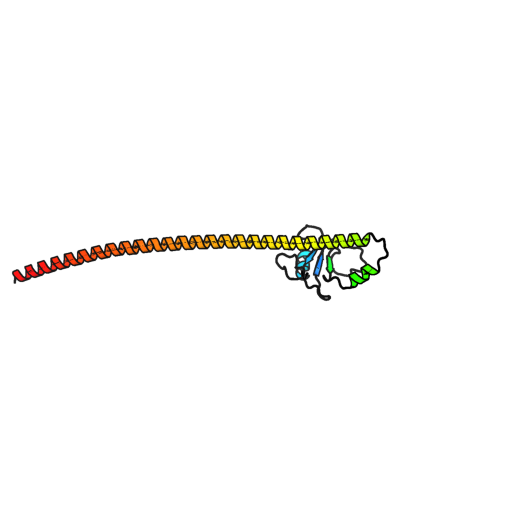 1.478 39.015 1.00 97.44 161 GLU A CA 1
ATOM 1237 C C . GLU A 1 161 ? -33.173 0.287 39.941 1.00 97.44 161 GLU A C 1
ATOM 1239 O O . GLU A 1 161 ? -34.166 0.272 40.669 1.00 97.44 161 GLU A O 1
ATOM 1244 N N . LEU A 1 162 ? -32.237 -0.663 39.989 1.00 97.50 162 LEU A N 1
ATOM 1245 C CA . LEU A 1 162 ? -32.307 -1.813 40.883 1.00 97.50 162 LEU A CA 1
ATOM 1246 C C . LEU A 1 162 ? -32.325 -1.393 42.359 1.00 97.50 162 LEU A C 1
ATOM 1248 O O . LEU A 1 162 ? -33.112 -1.932 43.138 1.00 97.50 162 LEU A O 1
ATOM 1252 N N . ASP A 1 163 ? -31.490 -0.432 42.752 1.00 97.31 163 ASP A N 1
ATOM 1253 C CA . ASP A 1 163 ? -31.461 0.076 44.127 1.00 97.31 163 ASP A CA 1
ATOM 1254 C C . ASP A 1 163 ? -32.761 0.798 44.507 1.00 97.31 163 ASP A C 1
ATOM 1256 O O . ASP A 1 163 ? -33.247 0.645 45.631 1.00 97.31 163 ASP A O 1
ATOM 1260 N N . MET A 1 164 ? -33.358 1.551 43.577 1.00 97.38 164 MET A N 1
ATOM 1261 C CA . MET A 1 164 ? -34.671 2.169 43.785 1.00 97.38 164 MET A CA 1
ATOM 1262 C C . MET A 1 164 ? -35.763 1.114 43.971 1.00 97.38 164 MET A C 1
ATOM 1264 O O . MET A 1 164 ? -36.586 1.237 44.877 1.00 97.38 164 MET A O 1
ATOM 1268 N N . GLU A 1 165 ? -35.752 0.061 43.157 1.00 96.69 165 GLU A N 1
ATOM 1269 C CA . GLU A 1 165 ? -36.756 -0.997 43.242 1.00 96.69 165 GLU A CA 1
ATOM 1270 C C . GLU A 1 165 ? -36.610 -1.822 44.526 1.00 96.69 165 GLU A C 1
ATOM 1272 O O . GLU A 1 165 ? -37.601 -2.128 45.185 1.00 96.69 165 GLU A O 1
ATOM 1277 N N . ARG A 1 166 ? -35.376 -2.093 44.968 1.00 97.12 166 ARG A N 1
ATOM 1278 C CA . ARG A 1 166 ? -35.111 -2.735 46.267 1.00 97.12 166 ARG A CA 1
ATOM 1279 C C . ARG A 1 166 ? -35.692 -1.942 47.436 1.00 97.12 166 ARG A C 1
ATOM 1281 O O . ARG A 1 166 ? -36.278 -2.544 48.333 1.00 97.12 166 ARG A O 1
ATOM 1288 N N . ARG A 1 167 ? -35.560 -0.610 47.422 1.00 96.62 167 ARG A N 1
ATOM 1289 C CA . ARG A 1 167 ? -36.164 0.263 48.444 1.00 96.62 167 ARG A CA 1
ATOM 1290 C C . ARG A 1 167 ? -37.689 0.188 48.413 1.00 96.62 167 ARG A C 1
ATOM 1292 O O . ARG A 1 167 ? -38.293 -0.025 49.454 1.00 96.62 167 ARG A O 1
ATOM 1299 N N . ARG A 1 168 ? -38.302 0.252 47.226 1.00 97.06 168 ARG A N 1
ATOM 1300 C CA . ARG A 1 168 ? -39.762 0.108 47.079 1.00 97.06 168 ARG A CA 1
ATOM 1301 C C . ARG A 1 168 ? -40.276 -1.226 47.610 1.00 97.06 168 ARG A C 1
ATOM 1303 O O . ARG A 1 168 ? -41.290 -1.253 48.298 1.00 97.06 168 ARG A O 1
ATOM 1310 N N . VAL A 1 169 ? -39.586 -2.325 47.306 1.00 97.06 169 VAL A N 1
ATOM 1311 C CA . VAL A 1 169 ? -39.956 -3.655 47.812 1.00 97.06 169 VAL A CA 1
ATOM 1312 C C . VAL A 1 169 ? -39.891 -3.690 49.336 1.00 97.06 169 VAL A C 1
ATOM 1314 O O . VAL A 1 169 ? -40.812 -4.212 49.959 1.00 97.06 169 VAL A O 1
ATOM 1317 N N . PHE A 1 170 ? -38.844 -3.117 49.934 1.00 96.62 170 PHE A N 1
ATOM 1318 C CA . PHE A 1 170 ? -38.720 -3.025 51.388 1.00 96.62 170 PHE A CA 1
ATOM 1319 C C . PHE A 1 170 ? -39.874 -2.223 52.010 1.00 96.62 170 PHE A C 1
ATOM 1321 O O . PHE A 1 170 ? -40.534 -2.715 52.924 1.00 96.62 170 PHE A O 1
ATOM 1328 N N . ASP A 1 171 ? -40.180 -1.043 51.467 1.00 96.44 171 ASP A N 1
ATOM 1329 C CA . ASP A 1 171 ? -41.273 -0.196 51.959 1.00 96.44 171 ASP A CA 1
ATOM 1330 C C . ASP A 1 171 ? -42.632 -0.917 51.861 1.00 96.44 171 ASP A C 1
ATOM 1332 O O . ASP A 1 171 ? -43.422 -0.913 52.805 1.00 96.44 171 ASP A O 1
ATOM 1336 N N . LEU A 1 172 ? -42.896 -1.606 50.744 1.00 96.25 172 LEU A N 1
ATOM 1337 C CA . LEU A 1 172 ? -44.118 -2.394 50.553 1.00 96.25 172 LEU A CA 1
ATOM 1338 C C . LEU A 1 172 ? -44.213 -3.581 51.521 1.00 96.25 172 LEU A C 1
ATOM 1340 O O . LEU A 1 172 ? -45.306 -3.893 51.998 1.00 96.25 172 LEU A O 1
ATOM 1344 N N . GLN A 1 173 ? -43.093 -4.245 51.816 1.00 96.25 173 GLN A N 1
ATOM 1345 C CA . GLN A 1 173 ? -43.049 -5.330 52.797 1.00 96.25 173 GLN A CA 1
ATOM 1346 C C . GLN A 1 173 ? -43.390 -4.828 54.201 1.00 96.25 173 GLN A C 1
ATOM 1348 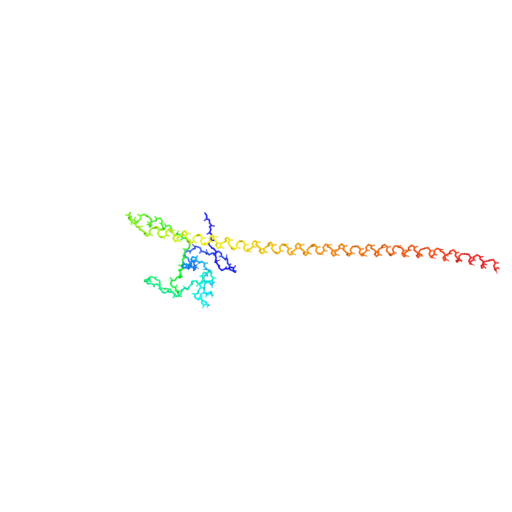O O . GLN A 1 173 ? -44.181 -5.471 54.893 1.00 96.25 173 GLN A O 1
ATOM 1353 N N . GLU A 1 174 ? -42.855 -3.678 54.610 1.00 96.12 174 GLU A N 1
ATOM 1354 C CA . GLU A 1 174 ? -43.162 -3.093 55.918 1.00 96.12 174 GLU A CA 1
ATOM 1355 C C . GLU A 1 174 ? -44.633 -2.660 56.011 1.00 96.12 174 GLU A C 1
ATOM 1357 O O . GLU A 1 174 ? -45.313 -3.038 56.968 1.00 96.12 174 GLU A O 1
ATOM 1362 N N . VAL A 1 175 ? -45.177 -2.010 54.974 1.00 95.94 175 VAL A N 1
ATOM 1363 C CA . VAL A 1 175 ? -46.612 -1.666 54.902 1.00 95.94 175 VAL A CA 1
ATOM 1364 C C . VAL A 1 175 ? -47.497 -2.916 54.971 1.00 95.94 175 VAL A C 1
ATOM 1366 O O . VAL A 1 175 ? -48.518 -2.920 55.661 1.00 95.94 175 VAL A O 1
ATOM 1369 N N . SER A 1 176 ? -47.125 -4.000 54.282 1.00 94.06 176 SER A N 1
ATOM 1370 C CA . SER A 1 176 ? -47.867 -5.265 54.355 1.00 94.06 176 SER A CA 1
ATOM 1371 C C . SER A 1 176 ? -47.848 -5.842 55.770 1.00 94.06 176 SER A C 1
ATOM 1373 O O . SER A 1 176 ? -48.893 -6.239 56.279 1.00 94.06 176 SER A O 1
ATOM 1375 N N . ARG A 1 177 ? -46.686 -5.843 56.435 1.00 94.69 177 ARG A N 1
ATOM 1376 C CA . ARG A 1 177 ? -46.554 -6.347 57.810 1.00 94.69 177 ARG A CA 1
ATOM 1377 C C . ARG A 1 177 ? -47.361 -5.527 58.808 1.00 94.69 177 ARG A C 1
ATOM 1379 O O . ARG A 1 177 ? -47.915 -6.103 59.742 1.00 94.69 177 ARG A O 1
ATOM 1386 N N . GLU A 1 178 ? -47.419 -4.208 58.658 1.00 93.62 178 GLU A N 1
ATOM 1387 C CA . GLU A 1 178 ? -48.273 -3.358 59.495 1.00 93.62 178 GLU A CA 1
ATOM 1388 C C . GLU A 1 178 ? -49.752 -3.670 59.284 1.00 93.62 178 GLU A C 1
ATOM 1390 O O . GLU A 1 178 ? -50.466 -3.918 60.257 1.00 93.62 178 GLU A O 1
ATOM 1395 N N . ARG A 1 179 ? -50.191 -3.777 58.024 1.00 93.12 179 ARG A N 1
ATOM 1396 C CA . ARG A 1 179 ? -51.567 -4.174 57.701 1.00 93.12 179 ARG A CA 1
ATOM 1397 C C . ARG A 1 179 ? -51.932 -5.541 58.272 1.00 93.12 179 ARG A C 1
ATOM 1399 O O . ARG A 1 179 ? -53.034 -5.689 58.791 1.00 93.12 179 ARG A O 1
ATOM 1406 N N . ASP A 1 180 ? -51.029 -6.517 58.211 1.00 92.69 180 ASP A N 1
ATOM 1407 C CA . ASP A 1 180 ? -51.257 -7.849 58.780 1.00 92.69 180 ASP A CA 1
ATOM 1408 C C . ASP A 1 180 ? -51.412 -7.794 60.307 1.00 92.69 180 ASP A C 1
ATOM 1410 O O . ASP A 1 180 ? -52.304 -8.438 60.863 1.00 92.69 180 ASP A O 1
ATOM 1414 N N . LYS A 1 181 ? -50.590 -6.988 60.995 1.00 93.69 181 LYS A N 1
ATOM 1415 C CA . LYS A 1 181 ? -50.725 -6.757 62.444 1.00 93.69 181 LYS A CA 1
ATOM 1416 C C . LYS A 1 181 ? -52.062 -6.102 62.782 1.00 93.69 181 LYS A C 1
ATOM 1418 O O . LYS A 1 181 ? -52.702 -6.503 63.749 1.00 93.69 181 LYS A O 1
ATOM 1423 N N . ASP A 1 182 ? -52.486 -5.105 62.014 1.00 91.88 182 ASP A N 1
ATOM 1424 C CA . ASP A 1 182 ? -53.761 -4.423 62.247 1.00 91.88 182 ASP A CA 1
ATOM 1425 C C . ASP A 1 182 ? -54.956 -5.337 61.971 1.00 91.88 182 ASP A C 1
ATOM 1427 O O . ASP A 1 182 ? -55.909 -5.356 62.747 1.00 91.88 182 ASP A O 1
ATOM 1431 N N . TYR A 1 183 ? -54.872 -6.175 60.936 1.00 89.62 183 TYR A N 1
ATOM 1432 C CA . TYR A 1 183 ? -55.884 -7.187 60.650 1.00 89.62 183 TYR A CA 1
ATOM 1433 C C . TYR A 1 183 ? -55.991 -8.232 61.769 1.00 89.62 183 TYR A C 1
ATOM 1435 O O . TYR A 1 183 ? -57.092 -8.654 62.115 1.00 89.62 183 TYR A O 1
ATOM 1443 N N . GLN A 1 184 ? -54.868 -8.627 62.381 1.00 86.88 184 GLN A N 1
ATOM 1444 C CA . GLN A 1 184 ? -54.871 -9.532 63.535 1.00 86.88 184 GLN A CA 1
ATOM 1445 C C . GLN A 1 184 ? -55.533 -8.927 64.778 1.00 86.88 184 GLN A C 1
ATOM 1447 O O . GLN A 1 184 ? -56.157 -9.668 65.526 1.00 86.88 184 GLN A O 1
ATOM 1452 N N . LYS A 1 185 ? -55.437 -7.609 64.999 1.00 89.44 185 LYS A N 1
ATOM 1453 C CA . LYS A 1 185 ? -56.104 -6.931 66.132 1.00 89.44 185 LYS A CA 1
ATOM 1454 C C . LYS A 1 185 ? -57.627 -6.855 65.982 1.00 89.44 185 LYS A C 1
ATOM 1456 O O . LYS A 1 185 ? -58.320 -6.635 66.969 1.00 89.44 185 LYS A O 1
ATOM 1461 N N . LEU A 1 186 ? -58.131 -6.960 64.753 1.00 82.94 186 LEU A N 1
ATOM 1462 C CA . LEU A 1 186 ? -59.560 -6.913 64.418 1.00 82.94 186 LEU A CA 1
ATOM 1463 C C . LEU A 1 186 ? -60.232 -8.297 64.454 1.00 82.94 186 LEU A C 1
ATOM 1465 O O . LEU A 1 186 ? -61.438 -8.387 64.222 1.00 82.94 186 LEU A O 1
ATOM 1469 N N . LYS A 1 187 ? -59.457 -9.356 64.697 1.00 61.06 187 LYS A N 1
ATOM 1470 C CA . LYS A 1 187 ? -59.906 -10.746 64.794 1.00 61.06 187 LYS A CA 1
ATOM 1471 C C . LYS A 1 187 ? -60.073 -11.160 66.251 1.00 61.06 187 LYS A C 1
ATOM 1473 O O . LYS A 1 187 ? -61.003 -11.956 66.501 1.00 61.06 187 LYS A O 1
#

Radius of gyration: 40.28 Å; chains: 1; bounding box: 105×28×110 Å

pLDDT: mean 75.53, std 20.85, range [34.72, 98.12]

Foldseek 3Di:
DPDQFFQLPLVGRHRQALDPPTWWKAFLQLHIHHPVVCCVVCVVPCADPPPRDRQAAADPDPPPPDDGHDRIDTDRPDPDPCVVVVVVPDPPDDPVVVVVVVSVVSSVVVSVVSVVVSVVVVVVVVVVVVVVVVVVVVVVVVVVVVVVVVVVVVVVVVVVVVVVVVVVVVVVVVVVVVVVVVVVVVD

Sequence (187 aa):
MDTDFKCNSFKCRKPLPCDAEAKAIVTTCSRTDAVSCANELFRASQMCPACETSLTEPCACPQCSYQFPLKIIMCSLRPNNDYKTASQSVPNGSRSSDLTLLRAISFWNYQVSQENSYQQAMFKNANESLAQMQKHLDNVIREANGQIGLMQDKVSGLGRELDMERRRVFDLQEVSRERDKDYQKLK